Protein AF-A0A1Y1IHB3-F1 (afdb_monomer_lite)

Organism: Klebsormidium nitens (NCBI:txid105231)

Foldseek 3Di:
DDFDDDDCVLVVDDALAKEAAFDWCCVVCVDPCNVQVHTPLCCPVGPDDDPDDDDQGAGDPPDIDHDDDPVLVVLLVVCVVVDDADPVGVRVSCCVSRRLRYDYDQCLAEPEVVCVPPPVVRDDPVSRGDYDQPDPQLPLVRHDCPPPPSVPPSSVVVSVVVVCVVPPPPPPPPPPPPVPPPPPPCPDDDDDDDSCRVNVVSPPPVSVD

Structure (mmCIF, N/CA/C/O backbone):
data_AF-A0A1Y1IHB3-F1
#
_entry.id   AF-A0A1Y1IHB3-F1
#
loop_
_atom_site.group_PDB
_atom_site.id
_atom_site.type_symbol
_atom_site.label_atom_id
_atom_site.label_alt_id
_atom_site.label_comp_id
_atom_site.label_asym_id
_atom_site.label_entity_id
_atom_site.label_seq_id
_atom_site.pdbx_PDB_ins_code
_atom_site.Cartn_x
_atom_site.Cartn_y
_atom_site.Cartn_z
_atom_site.occupancy
_atom_site.B_iso_or_equiv
_atom_site.auth_seq_id
_atom_site.auth_comp_id
_atom_site.auth_asym_id
_atom_site.auth_atom_id
_atom_site.pdbx_PDB_model_num
ATOM 1 N N . MET A 1 1 ? 0.091 6.922 -8.337 1.00 96.19 1 MET A N 1
ATOM 2 C CA . MET A 1 1 ? -0.239 5.538 -8.740 1.00 96.19 1 MET A CA 1
ATOM 3 C C . MET A 1 1 ? -0.625 5.527 -10.215 1.00 96.19 1 MET A C 1
ATOM 5 O O . MET A 1 1 ? -0.762 6.613 -10.774 1.00 96.19 1 MET A O 1
ATOM 9 N N . LEU A 1 2 ? -0.765 4.357 -10.841 1.00 97.75 2 LEU A N 1
ATOM 10 C CA . LEU A 1 2 ? -1.360 4.206 -12.175 1.00 97.75 2 LEU A CA 1
ATOM 11 C C . LEU A 1 2 ? -2.239 2.965 -12.224 1.00 97.75 2 LEU A C 1
ATOM 13 O O . LEU A 1 2 ? -1.781 1.880 -11.867 1.00 97.75 2 LEU A O 1
ATOM 17 N N . LEU A 1 3 ? -3.464 3.150 -12.709 1.00 97.56 3 LEU A N 1
ATOM 18 C CA . LEU A 1 3 ? -4.426 2.090 -12.953 1.00 97.56 3 LEU A CA 1
ATOM 19 C C . LEU A 1 3 ? -4.228 1.520 -14.368 1.00 97.56 3 LEU A C 1
ATOM 21 O O . LEU A 1 3 ? -4.200 2.266 -15.342 1.00 97.56 3 LEU A O 1
ATOM 25 N N . PHE A 1 4 ? -4.095 0.201 -14.468 1.00 96.62 4 PHE A N 1
ATOM 26 C CA . PHE A 1 4 ? -3.897 -0.562 -15.705 1.00 96.62 4 PHE A CA 1
ATOM 27 C C . PHE A 1 4 ? -5.147 -1.340 -16.121 1.00 96.62 4 PHE A C 1
ATOM 29 O O . PHE A 1 4 ? -5.289 -1.699 -17.286 1.00 96.62 4 PHE A O 1
ATOM 36 N N . GLN A 1 5 ? -6.036 -1.638 -15.173 1.00 96.62 5 GLN A N 1
ATOM 37 C CA . GLN A 1 5 ? -7.260 -2.406 -15.397 1.00 96.62 5 GLN A CA 1
ATOM 38 C C . GLN A 1 5 ? -8.389 -1.846 -14.539 1.00 96.62 5 GLN A C 1
ATOM 40 O O . GLN A 1 5 ? -8.129 -1.224 -13.512 1.00 96.62 5 GLN A O 1
ATOM 45 N N . ASN A 1 6 ? -9.633 -2.117 -14.928 1.00 97.44 6 ASN A N 1
ATOM 46 C CA . ASN A 1 6 ? -10.790 -1.780 -14.109 1.00 97.44 6 ASN A CA 1
ATOM 47 C C . ASN A 1 6 ? -10.704 -2.433 -12.719 1.00 97.44 6 ASN A C 1
ATOM 49 O O . ASN A 1 6 ? -10.288 -3.594 -12.606 1.00 97.44 6 ASN A O 1
ATOM 53 N N . ILE A 1 7 ? -11.095 -1.675 -11.693 1.00 98.00 7 ILE A N 1
ATOM 54 C CA . ILE A 1 7 ? -11.134 -2.119 -10.291 1.00 98.00 7 ILE A CA 1
ATOM 55 C C . ILE A 1 7 ? -12.484 -1.822 -9.626 1.00 98.00 7 ILE A C 1
ATOM 57 O O . ILE A 1 7 ? -12.559 -1.808 -8.398 1.00 98.00 7 ILE A O 1
ATOM 61 N N . ASP A 1 8 ? -13.542 -1.566 -10.403 1.00 98.00 8 ASP A N 1
ATOM 62 C CA . ASP A 1 8 ? -14.855 -1.198 -9.854 1.00 98.00 8 ASP A CA 1
ATOM 63 C C . ASP A 1 8 ? -15.456 -2.297 -8.974 1.00 98.00 8 ASP A C 1
ATOM 65 O O . ASP A 1 8 ? -16.208 -2.006 -8.051 1.00 98.00 8 ASP A O 1
ATOM 69 N N . GLU A 1 9 ? -15.067 -3.557 -9.176 1.00 97.25 9 GLU A N 1
ATOM 70 C CA . GLU A 1 9 ? -15.468 -4.666 -8.306 1.00 97.25 9 GLU A CA 1
ATOM 71 C C . GLU A 1 9 ? -14.988 -4.503 -6.849 1.00 97.25 9 GLU A C 1
ATOM 73 O O . GLU A 1 9 ? -15.425 -5.223 -5.952 1.00 97.25 9 GLU A O 1
ATOM 78 N N . LEU A 1 10 ? -14.077 -3.561 -6.571 1.00 97.06 10 LEU A N 1
ATOM 79 C CA . LEU A 1 10 ? -13.736 -3.189 -5.200 1.00 97.06 10 LEU A CA 1
ATOM 80 C C . LEU A 1 10 ? -14.863 -2.430 -4.484 1.00 97.06 10 LEU A C 1
ATOM 82 O O . LEU A 1 10 ? -14.826 -2.357 -3.258 1.00 97.06 10 LEU A O 1
ATOM 86 N N . PHE A 1 11 ? -15.859 -1.899 -5.197 1.00 96.25 11 PHE A N 1
ATOM 87 C CA . PHE A 1 11 ? -17.027 -1.249 -4.596 1.00 96.25 11 PHE A CA 1
ATOM 88 C C . PHE A 1 11 ? -18.122 -2.239 -4.170 1.00 96.25 11 PHE A C 1
ATOM 90 O O . PHE A 1 11 ? -18.996 -1.864 -3.396 1.00 96.25 11 PHE A O 1
ATOM 97 N N . ASP A 1 12 ? -18.023 -3.517 -4.554 1.00 94.88 12 ASP A N 1
ATOM 98 C CA . ASP A 1 12 ? -18.927 -4.586 -4.093 1.00 94.88 12 ASP A CA 1
ATOM 99 C C . ASP A 1 12 ? -18.590 -5.085 -2.669 1.00 94.88 12 ASP A C 1
ATOM 101 O O . ASP A 1 12 ? -19.111 -6.099 -2.192 1.00 94.88 12 ASP A O 1
ATOM 105 N N . ARG A 1 13 ? -17.657 -4.418 -1.976 1.00 90.88 13 ARG A N 1
ATOM 106 C CA . ARG A 1 13 ? -17.200 -4.814 -0.639 1.00 90.88 13 ARG A CA 1
ATOM 107 C C . ARG A 1 13 ? -18.268 -4.516 0.420 1.00 90.88 13 ARG A C 1
ATOM 109 O O . ARG A 1 13 ? -18.996 -3.533 0.298 1.00 90.88 13 ARG A O 1
ATOM 116 N N . PRO A 1 14 ? -18.345 -5.325 1.494 1.00 90.38 14 PRO A N 1
ATOM 117 C CA . PRO A 1 14 ? -19.319 -5.097 2.553 1.00 90.38 14 PRO A CA 1
ATOM 118 C C . PRO A 1 14 ? -19.173 -3.702 3.192 1.00 90.38 14 PRO A C 1
ATOM 120 O O . PRO A 1 14 ? -18.040 -3.299 3.494 1.00 90.38 14 PRO A O 1
ATOM 123 N N . PRO A 1 15 ? -20.291 -3.001 3.461 1.00 90.88 15 PRO A N 1
ATOM 124 C CA . PRO A 1 15 ? -20.295 -1.749 4.216 1.00 90.88 15 PRO A CA 1
ATOM 125 C C . PRO A 1 15 ? -19.621 -1.880 5.587 1.00 90.88 15 PRO A C 1
ATOM 127 O O . PRO A 1 15 ? -19.542 -2.971 6.158 1.00 90.88 15 PRO A O 1
ATOM 130 N N . GLY A 1 16 ? -19.134 -0.761 6.125 1.00 93.31 16 GLY A N 1
ATOM 131 C CA . GLY A 1 16 ? -18.448 -0.726 7.419 1.00 93.31 16 GLY A CA 1
ATOM 132 C C . GLY A 1 16 ? -17.093 -1.447 7.475 1.00 93.31 16 GLY A C 1
ATOM 133 O O . GLY A 1 16 ? -16.595 -1.694 8.571 1.00 93.31 16 GLY A O 1
ATOM 134 N N . THR A 1 17 ? -16.487 -1.794 6.333 1.00 95.88 17 THR A N 1
ATOM 135 C CA . THR A 1 17 ? -15.136 -2.379 6.270 1.00 95.88 17 THR A CA 1
ATOM 136 C C . THR A 1 17 ? -14.117 -1.404 5.689 1.00 95.88 17 THR A C 1
ATOM 138 O O . THR A 1 17 ? -14.469 -0.509 4.921 1.00 95.88 17 THR A O 1
ATOM 141 N N . LEU A 1 18 ? -12.840 -1.604 6.032 1.00 98.00 18 LEU A N 1
ATOM 142 C CA . LEU A 1 18 ? -11.719 -1.003 5.312 1.00 98.00 18 LEU A CA 1
ATOM 143 C C . LEU A 1 18 ? -11.007 -2.100 4.525 1.00 98.00 18 LEU A C 1
ATOM 145 O O . LEU A 1 18 ? -10.483 -3.043 5.112 1.00 98.00 18 LEU A O 1
ATOM 149 N N . SER A 1 19 ? -10.989 -1.994 3.200 1.00 98.38 19 SER A N 1
ATOM 150 C CA . SER A 1 19 ? -10.328 -2.960 2.320 1.00 98.38 19 SER A CA 1
ATOM 151 C C . SER A 1 19 ? -9.041 -2.380 1.752 1.00 98.38 19 SER A C 1
ATOM 153 O O . SER A 1 19 ? -9.088 -1.388 1.034 1.00 98.38 19 SER A O 1
ATOM 155 N N . ALA A 1 20 ? -7.897 -2.993 2.046 1.00 98.56 20 ALA A N 1
ATOM 156 C CA . ALA A 1 20 ? -6.582 -2.491 1.635 1.00 98.56 20 ALA A CA 1
ATOM 157 C C . ALA A 1 20 ? -5.582 -3.634 1.418 1.00 98.56 20 ALA A C 1
ATOM 159 O O . ALA A 1 20 ? -5.792 -4.761 1.871 1.00 98.56 20 ALA A O 1
ATOM 160 N N . VAL A 1 21 ? -4.507 -3.372 0.681 1.00 98.44 21 VAL A N 1
ATOM 161 C CA . VAL A 1 21 ? -3.451 -4.370 0.455 1.00 98.44 21 VAL A CA 1
ATOM 162 C C . VAL A 1 21 ? -2.520 -4.406 1.662 1.00 98.44 21 VAL A C 1
ATOM 164 O O . VAL A 1 21 ? -2.072 -3.359 2.125 1.00 98.44 21 VAL A O 1
ATOM 167 N N . MET A 1 22 ? -2.194 -5.609 2.146 1.00 98.06 22 MET A N 1
ATOM 168 C CA . MET A 1 22 ? -1.192 -5.792 3.203 1.00 98.06 22 MET A CA 1
ATOM 169 C C . MET A 1 22 ? 0.154 -5.184 2.794 1.00 98.06 22 MET A C 1
ATOM 171 O O . MET A 1 22 ? 0.599 -5.386 1.666 1.00 98.06 22 MET A O 1
ATOM 175 N N . ASP A 1 23 ? 0.827 -4.488 3.709 1.00 97.12 23 ASP A N 1
ATOM 176 C CA . ASP A 1 23 ? 2.182 -3.975 3.467 1.00 97.12 23 ASP A CA 1
ATOM 177 C C . ASP A 1 23 ? 3.245 -5.080 3.662 1.00 97.12 23 ASP A C 1
ATOM 179 O O . ASP A 1 23 ? 2.933 -6.233 3.985 1.00 97.12 23 ASP A O 1
ATOM 183 N N . CYS A 1 24 ? 4.514 -4.761 3.446 1.00 96.31 24 CYS A N 1
ATOM 184 C CA . CYS A 1 24 ? 5.653 -5.651 3.633 1.00 96.31 24 CYS A CA 1
ATOM 185 C C . CYS A 1 24 ? 6.538 -5.154 4.786 1.00 96.31 24 CYS A C 1
ATOM 187 O O . CYS A 1 24 ? 6.884 -3.978 4.843 1.00 96.31 24 CYS A O 1
ATOM 189 N N . PHE A 1 25 ? 6.965 -6.057 5.675 1.00 95.88 25 PHE A N 1
ATOM 190 C CA . PHE A 1 25 ? 7.839 -5.711 6.807 1.00 95.88 25 PHE A CA 1
ATOM 191 C C . PHE A 1 25 ? 9.339 -5.809 6.484 1.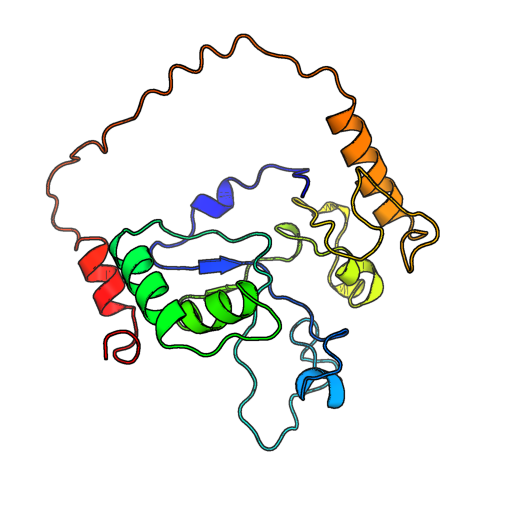00 95.88 25 PHE A C 1
ATOM 193 O O . PHE A 1 25 ? 10.169 -5.443 7.312 1.00 95.88 25 PHE A O 1
ATOM 200 N N . CYS A 1 26 ? 9.716 -6.253 5.278 1.00 95.31 26 CYS A N 1
ATOM 201 C CA . CYS A 1 26 ? 11.107 -6.555 4.906 1.00 95.31 26 CYS A CA 1
ATOM 202 C C . CYS A 1 26 ? 12.041 -5.338 4.817 1.00 95.31 26 CYS A C 1
ATOM 204 O O . CYS A 1 26 ? 13.228 -5.513 4.568 1.00 95.31 26 CYS A O 1
ATOM 206 N N . THR A 1 27 ? 11.549 -4.109 4.999 1.00 92.19 27 THR A N 1
ATOM 207 C CA . THR A 1 27 ? 12.388 -2.894 5.051 1.00 92.19 27 THR A CA 1
ATOM 208 C C . THR A 1 27 ? 12.227 -2.109 6.353 1.00 92.19 27 THR A C 1
ATOM 210 O O . THR A 1 27 ? 12.764 -1.011 6.480 1.00 92.19 27 THR A O 1
ATOM 213 N N . TRP A 1 28 ? 11.475 -2.636 7.320 1.00 93.00 28 TRP A N 1
ATOM 214 C CA . TRP A 1 28 ? 11.102 -1.930 8.545 1.00 93.00 28 TRP A CA 1
ATOM 215 C C . TRP A 1 28 ? 12.110 -2.199 9.662 1.00 93.00 28 TRP A C 1
ATOM 217 O O . TRP A 1 28 ? 11.772 -2.766 10.700 1.00 93.00 28 TRP A O 1
ATOM 227 N N . SER A 1 29 ? 13.367 -1.808 9.437 1.00 92.50 29 SER A N 1
ATOM 228 C CA . SER A 1 29 ? 14.522 -2.198 10.264 1.00 92.50 29 SER A CA 1
ATOM 229 C C . SER A 1 29 ? 14.416 -1.868 11.755 1.00 92.50 29 SER A C 1
ATOM 231 O O . SER A 1 29 ? 15.079 -2.497 12.577 1.00 92.50 29 SER A O 1
ATOM 233 N N . TYR A 1 30 ? 13.557 -0.916 12.112 1.00 90.00 30 TYR A N 1
ATOM 234 C CA . TYR A 1 30 ? 13.287 -0.488 13.482 1.00 90.00 30 TYR A CA 1
ATOM 235 C C . TYR A 1 30 ? 12.250 -1.356 14.223 1.00 90.00 30 TYR A C 1
ATOM 237 O O . TYR A 1 30 ? 11.907 -1.046 15.361 1.00 90.00 30 TYR A O 1
ATOM 245 N N . THR A 1 31 ? 11.723 -2.416 13.602 1.00 91.62 31 THR A N 1
ATOM 246 C CA . THR A 1 31 ? 10.627 -3.232 14.155 1.00 91.62 31 THR A CA 1
ATOM 247 C C . THR A 1 31 ? 11.065 -4.642 14.550 1.00 91.62 31 THR A C 1
ATOM 249 O O . THR A 1 31 ? 11.989 -5.210 13.965 1.00 91.62 31 THR A O 1
ATOM 252 N N . VAL A 1 32 ? 10.363 -5.244 15.517 1.00 92.81 32 VAL A N 1
ATOM 253 C CA . VAL A 1 32 ? 10.611 -6.629 15.966 1.00 92.81 32 VAL A CA 1
ATOM 254 C C . VAL A 1 32 ? 10.366 -7.628 14.831 1.00 92.81 32 VAL A C 1
ATOM 256 O O . VAL A 1 32 ? 11.120 -8.581 14.668 1.00 92.81 32 VAL A O 1
ATOM 259 N N . GLN A 1 33 ? 9.350 -7.383 14.000 1.00 94.31 33 GLN A N 1
ATOM 260 C CA . GLN A 1 33 ? 9.029 -8.173 12.811 1.00 94.31 33 GLN A CA 1
ATOM 261 C C . GLN A 1 33 ? 10.257 -8.315 11.907 1.00 94.31 33 GLN A C 1
ATOM 263 O O . GLN A 1 33 ? 10.647 -9.431 11.568 1.00 94.31 33 GLN A O 1
ATOM 268 N N . TYR A 1 34 ? 10.901 -7.189 11.581 1.00 93.56 34 TYR A N 1
ATOM 269 C CA . TYR A 1 34 ? 12.109 -7.175 10.762 1.00 93.56 34 TYR A CA 1
ATOM 270 C C . TYR A 1 34 ? 13.279 -7.887 11.446 1.00 93.56 34 TYR A C 1
ATOM 272 O O . TYR A 1 34 ? 13.957 -8.686 10.806 1.00 93.56 34 TYR A O 1
ATOM 280 N N . GLN A 1 35 ? 13.508 -7.634 12.740 1.00 94.06 35 GLN A N 1
ATOM 281 C CA . GLN A 1 35 ? 14.603 -8.257 13.500 1.00 94.06 35 GLN A CA 1
ATOM 282 C C . GLN A 1 35 ? 14.495 -9.787 13.539 1.00 94.06 35 GLN A C 1
ATOM 284 O O . GLN A 1 35 ? 15.509 -10.477 13.489 1.00 94.06 35 GLN A O 1
ATOM 289 N N . LEU A 1 36 ? 13.271 -10.315 13.584 1.00 93.94 36 LEU A N 1
ATOM 290 C CA . LEU A 1 36 ? 13.004 -11.751 13.521 1.00 93.94 36 LEU A CA 1
ATOM 291 C C . LEU A 1 36 ? 13.079 -12.320 12.097 1.00 93.94 36 LEU A C 1
ATOM 293 O O . LEU A 1 36 ? 13.057 -13.535 11.934 1.00 93.94 36 LEU A O 1
ATOM 297 N N . GLY A 1 37 ? 13.114 -11.475 11.062 1.00 94.31 37 GLY A N 1
ATOM 298 C CA . GLY A 1 37 ? 12.933 -11.889 9.667 1.00 94.31 37 GLY A CA 1
ATOM 299 C C . GLY A 1 37 ? 11.490 -12.288 9.326 1.00 94.31 37 GLY A C 1
ATOM 300 O O . GLY A 1 37 ? 11.241 -12.870 8.270 1.00 94.31 37 GLY A O 1
ATOM 301 N N . TYR A 1 38 ? 10.528 -11.986 10.203 1.00 95.81 38 TYR A N 1
ATOM 302 C CA . TYR A 1 38 ? 9.112 -12.270 9.993 1.00 95.81 38 TYR A CA 1
ATOM 303 C C . TYR A 1 38 ? 8.484 -11.246 9.036 1.00 95.81 38 TYR A C 1
ATOM 305 O O . TYR A 1 38 ? 8.541 -10.037 9.262 1.00 95.81 38 TYR A O 1
ATOM 313 N N . CYS A 1 39 ? 7.778 -11.728 8.009 1.00 96.38 39 CYS A N 1
ATOM 314 C CA . CYS A 1 39 ? 6.985 -10.883 7.120 1.00 96.38 39 CYS A CA 1
ATOM 315 C C . CYS A 1 39 ? 5.591 -11.471 6.888 1.00 96.38 39 CYS A C 1
ATOM 317 O O . CYS A 1 39 ? 5.443 -12.633 6.509 1.00 96.38 39 CYS A O 1
ATOM 319 N N . GLN A 1 40 ? 4.553 -10.643 7.037 1.00 96.06 40 GLN A N 1
ATOM 320 C CA . GLN A 1 40 ? 3.161 -11.049 6.813 1.00 96.06 40 GLN A CA 1
ATOM 321 C C . GLN A 1 40 ? 2.841 -11.433 5.356 1.00 96.06 40 GLN A C 1
ATOM 323 O O . GLN A 1 40 ? 1.844 -12.105 5.116 1.00 96.06 40 GLN A O 1
ATOM 328 N N . GLN A 1 41 ? 3.692 -11.051 4.397 1.00 96.25 41 GLN A N 1
ATOM 329 C CA . GLN A 1 41 ? 3.594 -11.478 2.995 1.00 96.25 41 GLN A CA 1
ATOM 330 C C . GLN A 1 41 ? 4.071 -12.923 2.785 1.00 96.25 41 GLN A C 1
ATOM 332 O O . GLN A 1 41 ? 3.705 -13.559 1.800 1.00 96.25 41 GLN A O 1
ATOM 337 N N . ALA A 1 42 ? 4.880 -13.461 3.701 1.00 94.81 42 ALA A N 1
ATOM 338 C CA . ALA A 1 42 ? 5.395 -14.824 3.633 1.00 94.81 42 ALA A CA 1
ATOM 339 C C . ALA A 1 42 ? 5.482 -15.461 5.037 1.00 94.81 42 ALA A C 1
ATOM 341 O O . ALA A 1 42 ? 6.560 -15.884 5.462 1.00 94.81 42 ALA A O 1
ATOM 342 N N . PRO A 1 43 ? 4.354 -15.580 5.767 1.00 92.81 43 PRO A N 1
ATOM 343 C CA . PRO A 1 43 ? 4.351 -16.004 7.171 1.00 92.81 43 PRO A CA 1
ATOM 344 C C . PRO A 1 43 ? 4.784 -17.466 7.369 1.00 92.81 43 PRO A C 1
ATOM 346 O O . PRO A 1 43 ? 5.008 -17.893 8.496 1.00 92.81 43 PRO A O 1
ATOM 349 N N . HIS A 1 44 ? 4.878 -18.240 6.284 1.00 91.69 44 HIS A N 1
ATOM 350 C CA . HIS A 1 44 ? 5.348 -19.623 6.275 1.00 91.69 44 HIS A CA 1
ATOM 351 C C . HIS A 1 44 ? 6.879 -19.742 6.184 1.00 91.69 44 HIS A C 1
ATOM 353 O O . HIS A 1 44 ? 7.411 -20.792 6.529 1.00 91.69 44 HIS A O 1
ATOM 359 N N . LYS A 1 45 ? 7.589 -18.704 5.708 1.00 93.19 45 LYS A N 1
ATOM 360 C CA . LYS A 1 45 ? 9.058 -18.731 5.576 1.00 93.19 45 LYS A CA 1
ATOM 361 C C . LYS A 1 45 ? 9.741 -18.604 6.934 1.00 93.19 45 LYS A C 1
ATOM 363 O O . LYS A 1 45 ? 10.692 -19.324 7.212 1.00 93.19 45 LYS A O 1
ATOM 368 N N . VAL A 1 46 ? 9.234 -17.701 7.770 1.00 92.25 46 VAL A N 1
ATOM 369 C CA . VAL A 1 46 ? 9.691 -17.500 9.146 1.00 92.25 46 VAL A CA 1
ATOM 370 C C . VAL A 1 46 ? 8.447 -17.368 10.026 1.00 92.25 46 VAL A C 1
ATOM 372 O O . VAL A 1 46 ? 7.703 -16.399 9.853 1.00 92.25 46 VAL A O 1
ATOM 375 N N . PRO A 1 47 ? 8.162 -18.329 10.923 1.00 91.25 47 PRO A N 1
ATOM 376 C CA . PRO A 1 47 ? 7.025 -18.229 11.828 1.00 91.25 47 PRO A CA 1
ATOM 377 C C . PRO A 1 47 ? 7.245 -17.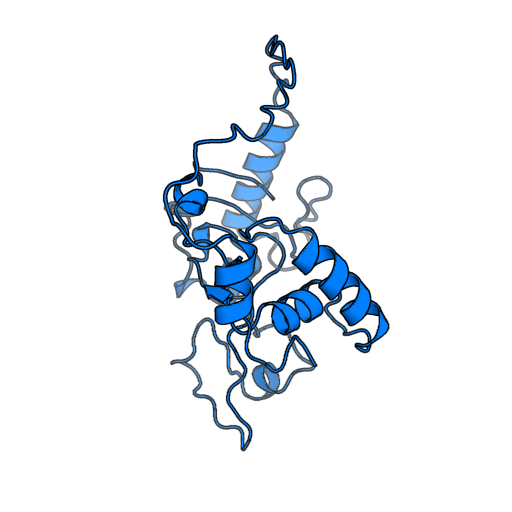117 12.860 1.00 91.25 47 PRO A C 1
ATOM 379 O O . PRO A 1 47 ? 8.370 -16.710 13.138 1.00 91.25 47 PRO A O 1
ATOM 382 N N . TRP A 1 48 ? 6.159 -16.623 13.452 1.00 93.19 48 TRP A N 1
ATOM 383 C CA . TRP A 1 48 ? 6.253 -15.670 14.556 1.00 93.19 48 TRP A CA 1
ATOM 384 C C . TRP A 1 48 ? 6.746 -16.383 15.820 1.00 93.19 48 TRP A C 1
ATOM 386 O O . TRP A 1 48 ? 6.046 -17.250 16.341 1.00 93.19 48 TRP A O 1
ATOM 396 N N . THR A 1 49 ? 7.939 -16.025 16.292 1.00 90.75 49 THR A N 1
ATOM 397 C CA . THR A 1 49 ? 8.618 -16.678 17.427 1.00 90.75 49 THR A CA 1
ATOM 398 C C . THR A 1 49 ? 8.822 -15.762 18.633 1.00 90.75 49 THR A C 1
ATOM 400 O O . THR A 1 49 ? 9.463 -16.171 19.595 1.00 90.75 49 THR A O 1
ATOM 403 N N . ALA A 1 50 ? 8.315 -14.527 18.595 1.00 89.94 50 ALA A N 1
ATOM 404 C CA . ALA A 1 50 ? 8.463 -13.603 19.714 1.00 89.94 50 ALA A CA 1
ATOM 405 C C . ALA A 1 50 ? 7.614 -14.040 20.914 1.00 89.94 50 ALA A C 1
ATOM 407 O O . ALA A 1 50 ? 6.473 -14.474 20.735 1.00 89.94 50 ALA A O 1
ATOM 408 N N . ASP A 1 51 ? 8.097 -13.753 22.124 1.00 89.25 51 ASP A N 1
ATOM 409 C CA . ASP A 1 51 ? 7.327 -13.833 23.377 1.00 89.25 51 ASP A CA 1
ATOM 410 C C . ASP A 1 51 ? 6.317 -12.669 23.512 1.00 89.25 51 ASP A C 1
ATOM 412 O O . ASP A 1 51 ? 6.129 -12.071 24.570 1.00 89.25 51 ASP A O 1
ATOM 416 N N . ALA A 1 52 ? 5.679 -12.304 22.402 1.00 85.75 52 ALA A N 1
ATOM 417 C CA . ALA A 1 52 ? 4.682 -11.252 22.289 1.00 85.75 52 ALA A CA 1
ATOM 418 C C . ALA A 1 52 ? 3.568 -11.704 21.335 1.00 85.75 52 ALA A C 1
ATOM 420 O O . ALA A 1 52 ? 3.803 -12.565 20.480 1.00 85.75 52 ALA A O 1
ATOM 421 N N . PRO A 1 53 ? 2.354 -11.133 21.424 1.00 89.56 53 PRO A N 1
ATOM 422 C CA . PRO A 1 53 ? 1.303 -11.421 20.459 1.00 89.56 53 PRO A CA 1
ATOM 423 C C . PRO A 1 53 ? 1.767 -11.134 19.030 1.00 89.56 53 PRO A C 1
ATOM 425 O O . PRO A 1 53 ? 2.441 -10.136 18.768 1.00 89.56 53 PRO A O 1
ATOM 428 N N . LYS A 1 54 ? 1.371 -12.003 18.097 1.00 91.00 54 LYS A N 1
ATOM 429 C CA . LYS A 1 54 ? 1.578 -11.768 16.668 1.00 91.00 54 LYS A CA 1
ATOM 430 C C . LYS A 1 54 ? 0.935 -10.427 16.2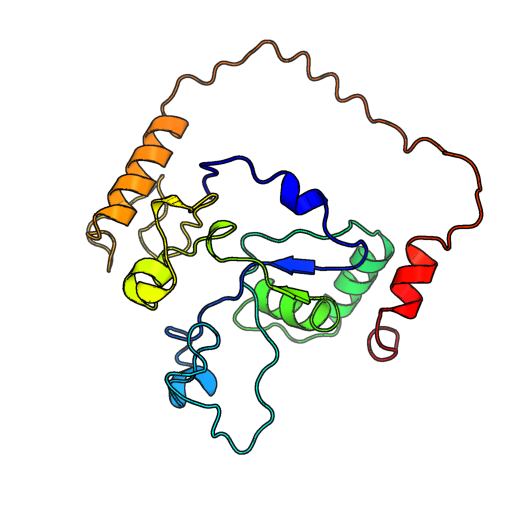85 1.00 91.00 54 LYS A C 1
ATOM 432 O O . LYS A 1 54 ? -0.215 -10.203 16.670 1.00 91.00 54 LYS A O 1
ATOM 437 N N . PRO A 1 55 ? 1.624 -9.556 15.525 1.00 90.19 55 PRO A N 1
ATOM 438 C CA . PRO A 1 55 ? 1.051 -8.282 15.117 1.00 90.19 55 PRO A CA 1
ATOM 439 C C . PRO A 1 55 ? -0.215 -8.500 14.287 1.00 90.19 55 PRO A C 1
ATOM 441 O O . PRO A 1 55 ? -0.294 -9.448 13.493 1.00 90.19 55 PRO A O 1
ATOM 444 N N . ALA A 1 56 ? -1.187 -7.603 14.459 1.00 93.94 56 ALA A N 1
ATOM 445 C CA . ALA A 1 56 ? -2.355 -7.545 13.594 1.00 93.94 56 ALA A CA 1
ATOM 446 C C . ALA A 1 56 ? -1.922 -7.353 12.125 1.00 93.94 56 ALA A C 1
ATOM 448 O O . ALA A 1 56 ? -0.866 -6.761 11.868 1.00 93.94 56 ALA A O 1
ATOM 449 N N . PRO A 1 57 ? -2.703 -7.856 11.151 1.00 96.00 57 PRO A N 1
ATOM 450 C CA . PRO A 1 57 ? -2.454 -7.581 9.743 1.00 96.00 57 PRO A CA 1
ATOM 451 C C . PRO A 1 57 ? -2.369 -6.075 9.491 1.00 96.00 57 PRO A C 1
ATOM 453 O O . PRO A 1 57 ? -3.276 -5.337 9.864 1.00 96.00 57 PRO A O 1
ATOM 456 N N . TYR A 1 58 ? -1.297 -5.644 8.835 1.00 97.81 58 TYR A N 1
ATOM 457 C CA . TYR A 1 58 ? -1.012 -4.230 8.610 1.00 97.81 58 TYR A CA 1
ATOM 458 C C . TYR A 1 58 ? -1.127 -3.900 7.113 1.00 97.81 58 TYR A C 1
ATOM 460 O O . TYR A 1 58 ? -0.559 -4.607 6.281 1.00 97.81 58 TYR A O 1
ATOM 468 N N . PHE A 1 59 ? -1.830 -2.844 6.721 1.00 98.44 59 PHE A N 1
ATOM 469 C CA . PHE A 1 59 ? -2.010 -2.456 5.319 1.00 98.44 59 PHE A CA 1
ATOM 470 C C . PHE A 1 59 ? -1.192 -1.242 4.889 1.00 98.44 59 PHE A C 1
ATOM 472 O O . PHE A 1 59 ? -0.872 -0.364 5.687 1.00 98.44 59 PHE A O 1
ATOM 479 N N . ASN A 1 60 ? -0.913 -1.175 3.588 1.00 98.31 60 ASN A N 1
ATOM 480 C CA . ASN A 1 60 ? -0.390 0.020 2.946 1.00 98.31 60 ASN A CA 1
ATOM 481 C C . ASN A 1 60 ? -1.528 1.031 2.716 1.00 98.31 60 ASN A C 1
ATOM 483 O O . ASN A 1 60 ? -2.524 0.696 2.074 1.00 98.31 60 ASN A O 1
ATOM 487 N N . ALA A 1 61 ? -1.376 2.273 3.179 1.00 97.62 61 ALA A N 1
ATOM 488 C CA . ALA A 1 61 ? -2.398 3.320 3.080 1.00 97.62 61 ALA A CA 1
ATOM 489 C C . ALA A 1 61 ? -2.465 4.000 1.699 1.00 97.62 61 ALA A C 1
ATOM 491 O O . ALA A 1 61 ? -3.285 4.888 1.487 1.00 97.62 61 ALA A O 1
ATOM 492 N N . GLY A 1 62 ? -1.639 3.583 0.731 1.00 96.56 62 GLY A N 1
ATOM 493 C CA . GLY A 1 62 ? -1.626 4.172 -0.609 1.00 96.56 62 GLY A CA 1
ATOM 494 C C . GLY A 1 62 ? -2.921 3.969 -1.396 1.00 96.56 62 GLY A C 1
ATOM 495 O O . GLY A 1 62 ? -3.280 4.822 -2.202 1.00 96.56 62 GLY A O 1
ATOM 496 N N . MET A 1 63 ? -3.625 2.858 -1.165 1.00 97.44 63 MET A N 1
ATOM 497 C CA . MET A 1 63 ? -4.936 2.589 -1.753 1.00 97.44 63 MET A CA 1
ATOM 498 C C . MET A 1 63 ? -5.758 1.721 -0.804 1.00 97.44 63 MET A C 1
ATOM 500 O O . MET A 1 63 ? -5.315 0.643 -0.396 1.00 97.44 63 MET A O 1
ATOM 504 N N . PHE A 1 64 ? -6.961 2.189 -0.493 1.00 97.75 64 PHE A N 1
ATOM 505 C CA . PHE A 1 64 ? -7.946 1.465 0.292 1.00 97.75 64 PHE A CA 1
ATOM 506 C C . PHE A 1 64 ? -9.366 1.868 -0.122 1.00 97.75 64 PHE A C 1
ATOM 508 O O . PHE A 1 64 ? -9.584 2.949 -0.668 1.00 97.75 64 PHE A O 1
ATOM 515 N N . VAL A 1 65 ? -10.333 0.997 0.159 1.00 98.06 65 VAL A N 1
ATOM 516 C CA . VAL A 1 65 ? -11.771 1.250 -0.003 1.00 98.06 65 VAL A CA 1
ATOM 517 C C . VAL A 1 65 ? -12.419 1.285 1.371 1.00 98.06 65 VAL A C 1
ATOM 519 O O . VAL A 1 65 ? -12.160 0.412 2.199 1.00 98.06 65 VAL A O 1
ATOM 522 N N . PHE A 1 66 ? -13.247 2.298 1.608 1.00 97.00 66 PHE A N 1
ATOM 523 C CA . PHE A 1 66 ? -13.959 2.515 2.863 1.00 97.00 66 PHE A CA 1
ATOM 524 C C . PHE A 1 66 ? -15.299 3.210 2.600 1.00 97.00 66 PHE A C 1
ATOM 526 O O . PHE A 1 66 ? -15.518 3.774 1.528 1.00 97.00 66 PHE A O 1
ATOM 533 N N . GLU A 1 67 ? -16.184 3.187 3.594 1.00 95.56 67 GLU A N 1
ATOM 534 C CA . GLU A 1 67 ? -17.456 3.911 3.575 1.00 95.56 67 GLU A CA 1
ATOM 535 C C . GLU A 1 67 ? -17.277 5.298 4.222 1.00 95.56 67 GLU A C 1
ATOM 537 O O . GLU A 1 67 ? -16.948 5.375 5.412 1.00 95.56 67 GLU A O 1
ATOM 542 N N . PRO A 1 68 ? -17.480 6.406 3.485 1.00 95.75 68 PRO A N 1
ATOM 543 C CA . PRO A 1 68 ? -17.422 7.742 4.064 1.00 95.75 68 PRO A CA 1
ATOM 544 C C . PRO A 1 68 ? -18.466 7.922 5.169 1.00 95.75 68 PRO A C 1
ATOM 546 O O . PRO A 1 68 ? -19.642 7.619 4.990 1.00 95.75 68 PRO A O 1
ATOM 549 N N . SER A 1 69 ? -18.047 8.467 6.309 1.00 96.50 69 SER A N 1
ATOM 550 C CA . SER A 1 69 ? -18.925 8.702 7.456 1.00 96.50 69 SER A CA 1
ATOM 551 C C . SER A 1 69 ? -18.466 9.939 8.218 1.00 96.50 69 SER A C 1
ATOM 553 O O . SER A 1 69 ? -17.306 10.048 8.618 1.00 96.50 69 SER A O 1
ATOM 555 N N . SER A 1 70 ? -19.381 10.889 8.426 1.00 97.56 70 SER A N 1
ATOM 556 C CA . SER A 1 70 ? -19.094 12.113 9.185 1.00 97.56 70 SER A CA 1
ATOM 557 C C . SER A 1 70 ? -18.815 11.819 10.660 1.00 97.56 70 SER A C 1
ATOM 559 O O . SER A 1 70 ? -18.019 12.521 11.282 1.00 97.56 70 SER A O 1
ATOM 561 N N . THR A 1 71 ? -19.426 10.764 11.205 1.00 97.62 71 THR A N 1
ATOM 562 C CA . THR A 1 71 ? -19.161 10.260 12.556 1.00 97.62 71 THR A CA 1
ATOM 563 C C . THR A 1 71 ? -17.734 9.732 12.664 1.00 97.62 71 THR A C 1
ATOM 565 O O . THR A 1 71 ? -17.000 10.177 13.540 1.00 97.62 71 THR A O 1
ATOM 568 N N . ILE A 1 72 ? -17.316 8.864 11.732 1.00 97.31 72 ILE A N 1
ATOM 569 C CA . ILE A 1 72 ? -15.943 8.333 11.686 1.00 97.31 72 ILE A CA 1
ATOM 570 C C . ILE A 1 72 ? -14.931 9.465 11.502 1.00 97.31 72 ILE A C 1
ATOM 572 O O . ILE A 1 72 ? -13.917 9.501 12.184 1.00 97.31 72 ILE A O 1
ATOM 576 N N . PHE A 1 73 ? -15.210 10.429 10.622 1.00 98.06 73 PHE A N 1
ATOM 577 C CA . PHE A 1 73 ? -14.317 11.567 10.413 1.00 98.06 73 PHE A CA 1
ATOM 578 C C . PHE A 1 73 ? -14.088 12.379 11.697 1.00 98.06 73 PHE A C 1
ATOM 580 O O . PHE A 1 73 ? -12.944 12.657 12.043 1.00 98.06 73 PHE A O 1
ATOM 587 N N . LYS A 1 74 ? -15.157 12.728 12.426 1.00 98.31 74 LYS A N 1
ATOM 588 C CA . LYS A 1 74 ? -15.052 13.475 13.692 1.00 98.31 74 LYS A CA 1
ATOM 589 C C . LYS A 1 74 ? -14.313 12.685 14.771 1.00 98.31 74 LYS A C 1
ATOM 591 O O . LYS A 1 74 ? -13.484 13.258 15.469 1.00 98.31 74 LYS A O 1
ATOM 596 N N . ASP A 1 75 ? -14.591 11.389 14.880 1.00 98.31 75 ASP A N 1
ATOM 597 C CA . ASP A 1 75 ? -13.908 10.514 15.832 1.00 98.31 75 ASP A CA 1
ATOM 598 C C . ASP A 1 75 ? -12.416 10.369 15.490 1.00 98.31 75 ASP A C 1
ATOM 600 O O . ASP A 1 75 ? -11.570 10.521 16.366 1.00 98.31 75 ASP A O 1
ATOM 604 N N . MET A 1 76 ? -12.056 10.211 14.208 1.00 97.81 76 MET A N 1
ATOM 605 C CA . MET A 1 76 ? -10.652 10.231 13.780 1.00 97.81 76 MET A CA 1
ATOM 606 C C . MET A 1 76 ? -9.953 11.541 14.162 1.00 97.81 76 MET A C 1
ATOM 608 O O . MET A 1 76 ? -8.828 11.483 14.649 1.00 97.81 76 MET A O 1
ATOM 612 N N . LEU A 1 77 ? -10.597 12.706 13.997 1.00 97.94 77 LEU A N 1
ATOM 613 C CA . LEU A 1 77 ? -10.012 13.986 14.421 1.00 97.94 77 LEU A CA 1
ATOM 614 C C . LEU A 1 77 ? -9.704 14.005 15.923 1.00 97.94 77 LEU A C 1
ATOM 616 O O . LEU A 1 77 ? -8.593 14.359 16.307 1.00 97.94 77 LEU A O 1
ATOM 620 N N . GLN A 1 78 ? -10.646 13.554 16.755 1.00 98.06 78 GLN A N 1
ATOM 621 C CA . GLN A 1 78 ? -10.433 13.430 18.197 1.00 98.06 78 GLN A CA 1
ATOM 622 C C . GLN A 1 78 ? -9.273 12.468 18.511 1.00 98.06 78 GLN A C 1
ATOM 624 O O . GLN A 1 78 ? -8.390 12.789 19.304 1.00 98.06 78 GLN A O 1
ATOM 629 N N . LYS A 1 79 ? -9.210 11.305 17.847 1.00 97.94 79 LYS A N 1
ATOM 630 C CA . LYS A 1 79 ? -8.117 10.340 18.049 1.00 97.94 79 LYS A CA 1
ATOM 631 C C . LYS A 1 79 ? -6.756 10.859 17.587 1.00 97.94 79 LYS A C 1
ATOM 633 O O . LYS A 1 79 ? -5.756 10.466 18.178 1.00 97.94 79 LYS A O 1
ATOM 638 N N . MET A 1 80 ? -6.684 11.743 16.591 1.00 95.81 80 MET A N 1
ATOM 639 C CA . MET A 1 80 ? -5.420 12.394 16.212 1.00 95.81 80 MET A CA 1
ATOM 640 C C . MET A 1 80 ? -4.894 13.346 17.294 1.00 95.81 80 MET A C 1
ATOM 642 O O . MET A 1 80 ? -3.684 13.524 17.390 1.00 95.81 80 MET A O 1
ATOM 646 N N . GLU A 1 81 ? -5.772 13.955 18.097 1.00 96.00 81 GLU A N 1
ATOM 647 C CA . GLU A 1 81 ? -5.371 14.796 19.235 1.00 96.00 81 GLU A CA 1
ATOM 648 C C . GLU A 1 81 ? -4.951 13.952 20.450 1.00 96.00 81 GLU A C 1
ATOM 650 O O . GLU A 1 81 ? -4.031 14.318 21.181 1.00 96.00 81 GLU A O 1
ATOM 655 N N . GLU A 1 82 ? -5.609 12.809 20.660 1.00 97.00 82 GLU A N 1
ATOM 656 C CA . GLU A 1 82 ? -5.364 11.914 21.798 1.00 97.00 82 GLU A CA 1
ATOM 657 C C . GLU A 1 82 ? -4.151 10.993 21.603 1.00 97.00 82 GLU A C 1
ATOM 659 O O . GLU A 1 82 ? -3.453 10.657 22.566 1.00 97.00 82 GLU A O 1
ATOM 664 N N . TRP A 1 83 ? -3.929 10.494 20.384 1.00 97.25 83 TRP A N 1
ATOM 665 C CA . TRP A 1 83 ? -2.904 9.489 20.120 1.00 97.25 83 TRP A CA 1
ATOM 666 C C . TRP A 1 83 ? -1.561 10.132 19.775 1.00 97.25 83 TRP A C 1
ATOM 668 O O . TRP A 1 83 ? -1.503 11.062 18.973 1.00 97.25 83 TRP A O 1
ATOM 678 N N . PRO A 1 84 ? -0.449 9.614 20.328 1.00 95.56 84 PRO A N 1
ATOM 679 C CA . PRO A 1 84 ? 0.869 10.125 19.992 1.00 95.56 84 PRO A CA 1
ATOM 680 C C . PRO A 1 84 ? 1.174 9.892 18.511 1.00 95.56 84 PRO A C 1
ATOM 682 O O . PRO A 1 84 ? 0.814 8.855 17.947 1.00 95.56 84 PRO A O 1
ATOM 685 N N . ALA A 1 85 ? 1.893 10.839 17.908 1.00 94.56 85 ALA A N 1
ATOM 686 C CA . ALA A 1 85 ? 2.379 10.710 16.543 1.00 94.56 85 ALA A CA 1
ATOM 687 C C . ALA A 1 85 ? 3.282 9.478 16.397 1.00 94.56 85 ALA A C 1
ATOM 689 O O . ALA A 1 85 ? 4.096 9.166 17.272 1.00 94.56 85 ALA A O 1
ATOM 690 N N . THR A 1 86 ? 3.153 8.802 15.264 1.00 93.88 86 THR A N 1
ATOM 691 C CA . THR A 1 86 ? 3.885 7.578 14.949 1.00 93.88 86 THR A CA 1
ATOM 692 C C . THR A 1 86 ? 4.802 7.777 13.736 1.00 93.88 86 THR A C 1
ATOM 694 O O . THR A 1 86 ? 4.566 8.673 12.919 1.00 93.88 86 THR A O 1
ATOM 697 N N . PRO A 1 87 ? 5.866 6.962 13.586 1.00 90.56 87 PRO A N 1
ATOM 698 C CA . PRO A 1 87 ? 6.849 7.140 12.516 1.00 90.56 87 PRO A CA 1
ATOM 699 C C . PRO A 1 87 ? 6.268 7.005 11.106 1.00 90.56 87 PRO A C 1
ATOM 701 O O . PRO A 1 87 ? 6.774 7.652 10.191 1.00 90.56 87 PRO A O 1
ATOM 704 N N . PHE A 1 88 ? 5.214 6.198 10.929 1.00 91.69 88 PHE A N 1
ATOM 705 C CA . PHE A 1 88 ? 4.538 6.022 9.647 1.00 91.69 88 PHE A CA 1
ATOM 706 C C . PHE A 1 88 ? 3.208 6.786 9.569 1.00 91.69 88 PHE A C 1
ATOM 708 O O . PHE A 1 88 ? 2.230 6.282 9.020 1.00 91.69 88 PHE A O 1
ATOM 715 N N . ALA A 1 89 ? 3.189 7.999 10.133 1.00 93.81 89 ALA A N 1
ATOM 716 C CA . ALA A 1 89 ? 2.171 9.036 9.947 1.00 93.81 89 ALA A CA 1
ATOM 717 C C . ALA A 1 89 ? 0.726 8.499 9.824 1.00 93.81 89 ALA A C 1
ATOM 719 O O . ALA A 1 89 ? 0.229 7.827 10.731 1.00 93.81 89 ALA A O 1
ATOM 720 N N . GLU A 1 90 ? 0.041 8.795 8.717 1.00 96.19 90 GLU A N 1
ATOM 721 C CA . GLU A 1 90 ? -1.346 8.397 8.489 1.00 96.19 90 GLU A CA 1
ATOM 722 C C . GLU A 1 90 ? -1.507 6.884 8.346 1.00 96.19 90 GLU A C 1
ATOM 724 O O . GLU A 1 90 ? -2.545 6.347 8.717 1.00 96.19 90 GLU A O 1
ATOM 729 N N . GLN A 1 91 ? -0.495 6.175 7.843 1.00 97.69 91 GLN A N 1
ATOM 730 C CA . GLN A 1 91 ? -0.582 4.733 7.649 1.00 97.69 91 GLN A CA 1
ATOM 731 C C . GLN A 1 91 ? -0.677 4.000 8.992 1.00 97.69 91 GLN A C 1
ATOM 733 O O . GLN A 1 91 ? -1.556 3.155 9.166 1.00 97.69 91 GLN A O 1
ATOM 738 N N . ASP A 1 92 ? 0.161 4.366 9.961 1.00 97.00 92 ASP A N 1
ATOM 739 C CA . ASP A 1 92 ? 0.094 3.840 11.328 1.00 97.00 92 ASP A CA 1
ATOM 740 C C . ASP A 1 92 ? -1.229 4.216 12.009 1.00 97.00 92 ASP A C 1
ATOM 742 O O . ASP A 1 92 ? -1.868 3.367 12.636 1.00 97.00 92 ASP A O 1
ATOM 746 N N . PHE A 1 93 ? -1.665 5.471 11.852 1.00 98.00 93 PHE A N 1
ATOM 747 C CA . PHE A 1 93 ? -2.934 5.944 12.404 1.00 98.00 93 PHE A CA 1
ATOM 748 C C . PHE A 1 93 ? -4.121 5.133 11.868 1.00 98.00 93 PHE A C 1
ATOM 750 O O . PHE A 1 93 ? -4.919 4.614 12.648 1.00 98.00 93 PHE A O 1
ATOM 757 N N . LEU A 1 94 ? -4.217 4.973 10.544 1.00 98.19 94 LEU A N 1
ATOM 758 C CA . LEU A 1 94 ? -5.307 4.251 9.888 1.00 98.19 94 LEU A CA 1
ATOM 759 C C . LEU A 1 94 ? -5.287 2.757 10.230 1.00 98.19 94 LEU A C 1
ATOM 761 O O . LEU A 1 94 ? -6.350 2.173 10.436 1.00 98.19 94 LEU A O 1
ATOM 765 N N . ASN A 1 95 ? -4.104 2.144 10.341 1.00 98.19 95 ASN A N 1
ATOM 766 C CA . ASN A 1 95 ? -3.980 0.751 10.772 1.00 98.19 95 ASN A CA 1
ATOM 767 C C . ASN A 1 95 ? -4.479 0.550 12.204 1.00 98.19 95 ASN A C 1
ATOM 769 O O . ASN A 1 95 ? -5.206 -0.406 12.460 1.00 98.19 95 ASN A O 1
ATOM 773 N N . ARG A 1 96 ? -4.150 1.471 13.118 1.00 97.44 96 ARG A N 1
ATOM 774 C CA . ARG A 1 96 ? -4.657 1.442 14.495 1.00 97.44 96 ARG A CA 1
ATOM 775 C C . ARG A 1 96 ? -6.164 1.701 14.558 1.00 97.44 96 ARG A C 1
ATOM 777 O O . ARG A 1 96 ? -6.867 1.025 15.300 1.00 97.44 96 ARG A O 1
ATOM 784 N N . TYR A 1 97 ? -6.661 2.677 13.802 1.00 97.94 97 TYR A N 1
ATOM 785 C CA . TYR A 1 97 ? -8.065 3.088 13.842 1.00 97.94 97 TYR A CA 1
ATOM 786 C C . TYR A 1 97 ? -9.002 2.021 13.254 1.00 97.94 97 TYR A C 1
ATOM 788 O O . TYR A 1 97 ? -10.024 1.684 13.849 1.00 97.94 97 TYR A O 1
ATOM 796 N N . PHE A 1 98 ? -8.638 1.446 12.104 1.00 98.00 98 PHE A N 1
ATOM 797 C CA . PHE A 1 98 ? -9.473 0.491 11.372 1.00 98.00 98 PHE A CA 1
ATOM 798 C C . PHE A 1 98 ? -9.132 -0.984 11.643 1.00 98.00 98 PHE A C 1
ATOM 800 O O . PHE A 1 98 ? -9.695 -1.854 10.978 1.00 98.00 98 PHE A O 1
ATOM 807 N N . GLU A 1 99 ? -8.272 -1.295 12.622 1.00 97.38 99 GLU A N 1
ATOM 808 C CA . GLU A 1 99 ? -7.781 -2.656 12.916 1.00 97.38 99 GLU A CA 1
ATOM 809 C C . GLU A 1 99 ? -8.909 -3.705 12.948 1.00 97.38 99 GLU A C 1
ATOM 811 O O . GLU A 1 99 ? -8.829 -4.753 12.306 1.00 97.38 99 GLU A O 1
ATOM 816 N N . ALA A 1 100 ? -10.009 -3.398 13.642 1.00 96.56 100 ALA A N 1
ATOM 817 C CA . ALA A 1 100 ? -11.124 -4.326 13.839 1.00 96.56 100 ALA A CA 1
ATOM 818 C C . ALA A 1 100 ? -11.939 -4.609 12.560 1.00 96.56 100 ALA A C 1
ATOM 820 O O . ALA A 1 100 ? -12.555 -5.672 12.421 1.00 96.56 100 ALA A O 1
ATOM 821 N N . VAL A 1 101 ? -11.949 -3.663 11.619 1.00 96.75 101 VAL A N 1
ATOM 822 C CA . VAL A 1 101 ? -12.773 -3.707 10.400 1.00 96.75 101 VAL A CA 1
ATOM 823 C C . VAL A 1 101 ? -11.942 -3.862 9.125 1.00 96.75 101 VAL A C 1
ATOM 825 O O . VAL A 1 101 ? -12.500 -3.900 8.026 1.00 96.75 101 VAL A O 1
ATOM 828 N N . TYR A 1 102 ? -10.622 -3.998 9.260 1.00 98.06 102 TYR A N 1
ATOM 829 C CA . TYR A 1 102 ? -9.713 -4.213 8.146 1.00 98.06 102 TYR A CA 1
ATOM 830 C C . TYR A 1 102 ? -9.951 -5.579 7.479 1.00 98.06 102 TYR A C 1
ATOM 832 O O . TYR A 1 102 ? -10.095 -6.619 8.135 1.00 98.06 102 TYR A O 1
ATOM 840 N N . ARG A 1 103 ? -10.001 -5.577 6.146 1.00 97.56 103 ARG A N 1
ATOM 841 C CA . ARG A 1 103 ? -10.133 -6.748 5.279 1.00 97.56 103 ARG A CA 1
ATOM 842 C C . ARG A 1 103 ? -9.045 -6.704 4.194 1.00 97.56 103 ARG A C 1
ATOM 844 O O . ARG A 1 103 ? -9.096 -5.841 3.319 1.00 97.56 103 ARG A O 1
ATOM 851 N N . PRO A 1 104 ? -8.049 -7.606 4.220 1.00 97.44 104 PRO A N 1
ATOM 852 C CA . PRO A 1 104 ? -6.982 -7.594 3.227 1.00 97.44 104 PRO A CA 1
ATOM 853 C C . PRO A 1 104 ? -7.513 -7.908 1.821 1.00 97.44 104 PRO A C 1
ATOM 855 O O . PRO A 1 104 ? -8.332 -8.812 1.647 1.00 97.44 104 PRO A O 1
ATOM 858 N N . ILE A 1 105 ? -7.004 -7.196 0.813 1.00 97.62 105 ILE A N 1
ATOM 859 C CA . ILE A 1 105 ? -7.249 -7.470 -0.613 1.00 97.62 105 ILE A CA 1
ATOM 860 C C . ILE A 1 105 ? -5.945 -7.847 -1.345 1.00 97.62 105 ILE A C 1
ATOM 862 O O . ILE A 1 105 ? -4.853 -7.552 -0.852 1.00 97.62 105 ILE A O 1
ATOM 866 N N . PRO A 1 106 ? -6.026 -8.519 -2.513 1.00 97.38 106 PRO A N 1
ATOM 867 C CA . PRO A 1 106 ? -4.848 -8.946 -3.270 1.00 97.38 106 PRO A CA 1
ATOM 868 C C . PRO A 1 106 ? -3.897 -7.809 -3.669 1.00 97.38 106 PRO A C 1
ATOM 870 O O . PRO A 1 106 ? -4.334 -6.721 -4.041 1.00 97.38 106 PRO A O 1
ATOM 873 N N . SER A 1 107 ? -2.593 -8.099 -3.698 1.00 97.06 107 SER A N 1
ATOM 874 C CA . SER A 1 107 ? -1.527 -7.133 -4.023 1.00 97.06 107 SER A CA 1
ATOM 875 C C . SER A 1 107 ? -1.675 -6.460 -5.389 1.00 97.06 107 SER A C 1
ATOM 877 O O . SER A 1 107 ? -1.218 -5.335 -5.569 1.00 97.06 107 SER A O 1
ATOM 879 N N . CYS A 1 108 ? -2.363 -7.093 -6.343 1.00 97.69 108 CYS A N 1
ATOM 880 C CA . CYS A 1 108 ? -2.593 -6.525 -7.669 1.00 97.69 108 CYS A CA 1
ATOM 881 C C . CYS A 1 108 ? -3.402 -5.216 -7.662 1.00 97.69 108 CYS A C 1
ATOM 883 O O . CYS A 1 108 ? -3.309 -4.455 -8.627 1.00 97.69 108 CYS A O 1
ATOM 885 N N . TYR A 1 109 ? -4.161 -4.938 -6.598 1.00 98.38 109 TYR A N 1
ATOM 886 C CA . TYR A 1 109 ? -4.936 -3.705 -6.439 1.00 98.38 109 TYR A CA 1
ATOM 887 C C . TYR A 1 109 ? -4.110 -2.524 -5.897 1.00 98.38 109 TYR A C 1
ATOM 889 O O . TYR A 1 109 ? -4.537 -1.375 -5.986 1.00 98.38 109 TYR A O 1
ATOM 897 N N . ASN A 1 110 ? -2.924 -2.774 -5.347 1.00 98.44 110 ASN A N 1
ATOM 898 C CA . ASN A 1 110 ? -2.005 -1.743 -4.867 1.00 98.44 110 ASN A CA 1
ATOM 899 C C . ASN A 1 110 ? -0.584 -2.318 -4.852 1.00 98.44 110 ASN A C 1
ATOM 901 O O . ASN A 1 110 ? -0.029 -2.615 -3.792 1.00 98.44 110 ASN A O 1
ATOM 905 N N . LEU A 1 111 ? -0.007 -2.541 -6.037 1.00 98.50 111 LEU A N 1
ATOM 906 C CA . LEU A 1 111 ? 1.336 -3.098 -6.128 1.00 98.50 111 LEU A CA 1
ATOM 907 C C . LEU A 1 111 ? 2.356 -2.039 -5.701 1.00 98.50 111 LEU A C 1
ATOM 909 O O . LEU A 1 111 ? 2.761 -1.190 -6.498 1.00 98.50 111 LEU A O 1
ATOM 913 N N . VAL A 1 112 ? 2.802 -2.120 -4.451 1.00 97.81 112 VAL A N 1
ATOM 914 C CA . VAL A 1 112 ? 4.017 -1.453 -3.977 1.00 97.81 112 VAL A CA 1
ATOM 915 C C . VAL A 1 112 ? 5.209 -2.074 -4.700 1.00 97.81 112 VAL A C 1
ATOM 917 O O . VAL A 1 112 ? 5.442 -3.276 -4.582 1.00 97.81 112 VAL A O 1
ATOM 920 N N . LEU A 1 113 ? 5.975 -1.265 -5.442 1.00 97.81 113 LEU A N 1
ATOM 921 C CA . LEU A 1 113 ? 7.046 -1.767 -6.318 1.00 97.81 113 LEU A CA 1
ATOM 922 C C . LEU A 1 113 ? 8.060 -2.667 -5.604 1.00 97.81 113 LEU A C 1
ATOM 924 O O . LEU A 1 113 ? 8.550 -3.609 -6.217 1.00 97.81 113 LEU A O 1
ATOM 928 N N . ALA A 1 114 ? 8.312 -2.440 -4.310 1.00 97.00 114 ALA A N 1
ATOM 929 C CA . ALA A 1 114 ? 9.230 -3.263 -3.529 1.00 97.00 114 ALA A CA 1
ATOM 930 C C . ALA A 1 114 ? 8.859 -4.748 -3.474 1.00 97.00 114 ALA A C 1
ATOM 932 O O . ALA A 1 114 ? 9.738 -5.591 -3.314 1.00 97.00 114 ALA A O 1
ATOM 933 N N . MET A 1 115 ? 7.589 -5.089 -3.693 1.00 97.88 115 MET A N 1
ATOM 934 C CA . MET A 1 115 ? 7.156 -6.478 -3.809 1.00 97.88 115 MET A CA 1
ATOM 935 C C . MET A 1 115 ? 7.848 -7.221 -4.961 1.00 97.88 115 MET A C 1
ATOM 937 O O . MET A 1 115 ? 8.035 -8.425 -4.847 1.00 97.88 115 MET A O 1
ATOM 941 N N . LEU A 1 116 ? 8.289 -6.527 -6.021 1.00 97.81 116 LEU A N 1
ATOM 942 C CA . LEU A 1 116 ? 8.988 -7.142 -7.159 1.00 97.81 116 LEU A CA 1
ATOM 943 C C . LEU A 1 116 ? 10.333 -7.773 -6.773 1.00 97.81 116 LEU A C 1
ATOM 945 O O . LEU A 1 116 ? 10.744 -8.733 -7.413 1.00 97.81 116 LEU A O 1
ATOM 949 N N . TRP A 1 117 ? 11.009 -7.263 -5.740 1.00 97.00 117 TRP A N 1
ATOM 950 C CA . TRP A 1 117 ? 12.305 -7.790 -5.291 1.00 97.00 117 TRP A CA 1
ATOM 951 C C . TRP A 1 117 ? 12.287 -8.365 -3.873 1.00 97.00 117 TRP A C 1
ATOM 953 O O . TRP A 1 117 ? 13.150 -9.171 -3.544 1.00 97.00 117 TRP A O 1
ATOM 963 N N . GLN A 1 118 ? 11.310 -8.000 -3.038 1.00 96.50 118 GLN A N 1
ATOM 964 C CA . GLN A 1 118 ? 11.155 -8.568 -1.692 1.00 96.50 118 GLN A CA 1
ATOM 965 C C . GLN A 1 118 ? 10.358 -9.877 -1.696 1.00 96.50 118 GLN A C 1
ATOM 967 O O . GLN A 1 118 ? 10.680 -10.801 -0.954 1.00 96.50 118 GLN A O 1
ATOM 972 N N . HIS A 1 119 ? 9.312 -9.948 -2.525 1.00 96.81 119 HIS A N 1
ATOM 973 C CA . HIS A 1 119 ? 8.407 -11.095 -2.619 1.00 96.81 119 HIS A CA 1
ATOM 974 C C . HIS A 1 119 ? 7.983 -11.352 -4.074 1.00 96.81 119 HIS A C 1
ATOM 976 O O . HIS A 1 119 ? 6.781 -11.324 -4.367 1.00 96.81 119 HIS A O 1
ATOM 982 N N . PRO A 1 120 ? 8.931 -11.587 -5.005 1.00 96.56 120 PRO A N 1
ATOM 983 C CA . PRO A 1 120 ? 8.600 -11.853 -6.405 1.00 96.56 120 PRO A CA 1
ATOM 984 C C . PRO A 1 120 ? 7.642 -13.043 -6.561 1.00 96.56 120 PRO A C 1
ATOM 986 O O . PRO A 1 120 ? 6.822 -13.052 -7.474 1.00 96.56 120 PRO A O 1
ATOM 989 N N . GLU A 1 121 ? 7.674 -14.008 -5.633 1.00 95.56 121 GLU A N 1
ATOM 990 C CA . GLU A 1 121 ? 6.749 -15.145 -5.594 1.00 95.56 121 GLU A CA 1
ATOM 991 C C . GLU A 1 121 ? 5.270 -14.747 -5.448 1.00 95.56 121 GLU A C 1
ATOM 993 O O . GLU A 1 121 ? 4.387 -15.508 -5.838 1.00 95.56 121 GLU A O 1
ATOM 998 N N . ASN A 1 122 ? 4.995 -13.552 -4.916 1.00 95.62 122 ASN A N 1
ATOM 999 C CA . ASN A 1 122 ? 3.648 -13.037 -4.672 1.00 95.62 122 ASN A CA 1
ATOM 1000 C C . ASN A 1 122 ? 3.164 -12.078 -5.776 1.00 95.62 122 ASN A C 1
ATOM 1002 O O . ASN A 1 122 ? 2.086 -11.489 -5.641 1.00 95.62 122 ASN A O 1
ATOM 1006 N N . VAL A 1 123 ? 3.946 -11.876 -6.845 1.00 97.12 123 VAL A N 1
ATOM 1007 C CA . VAL A 1 123 ? 3.630 -10.911 -7.905 1.00 97.12 123 VAL A CA 1
ATOM 1008 C C . VAL A 1 123 ? 3.440 -11.610 -9.247 1.00 97.12 123 VAL A C 1
ATOM 1010 O O . VAL A 1 123 ? 4.385 -12.033 -9.904 1.00 97.12 123 VAL A O 1
ATOM 1013 N N . ASP A 1 124 ? 2.192 -11.639 -9.710 1.00 97.31 124 ASP A N 1
ATOM 1014 C CA . ASP A 1 124 ? 1.858 -11.951 -11.099 1.00 97.31 124 ASP A CA 1
ATOM 1015 C C . ASP A 1 124 ? 1.677 -10.638 -11.867 1.00 97.31 124 ASP A C 1
ATOM 1017 O O . ASP A 1 124 ? 0.613 -10.015 -11.820 1.00 97.31 124 ASP A O 1
ATOM 1021 N N . VAL A 1 125 ? 2.733 -10.202 -12.564 1.00 96.62 125 VAL A N 1
ATOM 1022 C CA . VAL A 1 125 ? 2.778 -8.915 -13.287 1.00 96.62 125 VAL A CA 1
ATOM 1023 C C . VAL A 1 125 ? 1.599 -8.757 -14.255 1.00 96.62 125 VAL A C 1
ATOM 1025 O O . VAL A 1 125 ? 1.072 -7.658 -14.404 1.00 96.62 125 VAL A O 1
ATOM 1028 N N . LYS A 1 126 ? 1.120 -9.850 -14.866 1.00 96.50 126 LYS A N 1
ATOM 1029 C CA . LYS A 1 126 ? 0.001 -9.816 -15.824 1.00 96.50 126 LYS A CA 1
ATOM 1030 C C . LYS A 1 126 ? -1.344 -9.511 -15.161 1.00 96.50 126 LYS A C 1
ATOM 1032 O O . LYS A 1 126 ? -2.266 -9.055 -15.831 1.00 96.50 126 LYS A O 1
ATOM 1037 N N . LYS A 1 127 ? -1.470 -9.770 -13.858 1.00 97.44 127 LYS A N 1
ATOM 1038 C CA . LYS A 1 127 ? -2.692 -9.518 -13.078 1.00 97.44 127 LYS A CA 1
ATOM 1039 C C . LYS A 1 127 ? -2.686 -8.169 -12.373 1.00 97.44 127 LYS A C 1
ATOM 1041 O O . LYS A 1 127 ? -3.686 -7.833 -11.744 1.00 97.44 127 LYS A O 1
ATOM 1046 N N . VAL A 1 128 ? -1.590 -7.412 -12.441 1.00 98.25 128 VAL A N 1
ATOM 1047 C CA . VAL A 1 128 ? -1.480 -6.102 -11.791 1.00 98.25 128 VAL A CA 1
ATOM 1048 C C . VAL A 1 128 ? -2.524 -5.154 -12.368 1.00 98.25 128 VAL A C 1
ATOM 1050 O O . VAL A 1 128 ? -2.601 -4.948 -13.579 1.00 98.25 128 VAL A O 1
ATOM 1053 N N . LYS A 1 129 ? -3.329 -4.577 -11.475 1.00 98.56 129 LYS A N 1
ATOM 1054 C CA . LYS A 1 129 ? -4.379 -3.619 -11.813 1.00 98.56 129 LYS A CA 1
ATOM 1055 C C . LYS A 1 129 ? -3.984 -2.198 -11.460 1.00 98.56 129 LYS A C 1
ATOM 1057 O O . LYS A 1 129 ? -4.349 -1.291 -12.191 1.00 98.56 129 LYS A O 1
ATOM 1062 N N . ASN A 1 130 ? -3.220 -1.993 -10.391 1.00 98.56 130 ASN A N 1
ATOM 1063 C CA . ASN A 1 130 ? -2.765 -0.673 -9.962 1.00 98.56 130 ASN A CA 1
ATOM 1064 C C . ASN A 1 130 ? -1.340 -0.737 -9.396 1.00 98.56 130 ASN A C 1
ATOM 1066 O O . ASN A 1 130 ? -1.026 -1.626 -8.603 1.00 98.56 130 ASN A O 1
ATOM 1070 N N . VAL A 1 131 ? -0.493 0.219 -9.784 1.00 98.62 131 VAL A N 1
ATOM 1071 C CA . VAL A 1 131 ? 0.906 0.320 -9.336 1.00 98.62 131 VAL A CA 1
ATOM 1072 C C . VAL A 1 131 ? 1.118 1.546 -8.457 1.00 98.62 131 VAL A C 1
ATOM 1074 O O . VAL A 1 131 ? 0.779 2.679 -8.822 1.00 98.62 131 VAL A O 1
ATOM 1077 N N . HIS A 1 132 ? 1.772 1.326 -7.318 1.00 98.50 132 HIS A N 1
ATOM 1078 C CA . HIS A 1 132 ? 2.168 2.352 -6.370 1.00 98.50 132 HIS A CA 1
ATOM 1079 C C . HIS A 1 132 ? 3.677 2.612 -6.408 1.00 98.50 132 HIS A C 1
ATOM 1081 O O . HIS A 1 132 ? 4.499 1.900 -5.832 1.00 98.50 132 HIS A O 1
ATOM 1087 N N . TYR A 1 133 ? 4.032 3.714 -7.070 1.00 98.12 133 TYR A N 1
ATOM 1088 C CA . TYR A 1 133 ? 5.388 4.255 -7.163 1.00 98.12 133 TYR A CA 1
ATOM 1089 C C . TYR A 1 133 ? 5.789 4.976 -5.859 1.00 98.12 133 TYR A C 1
ATOM 1091 O O . TYR A 1 133 ? 5.878 6.207 -5.810 1.00 98.12 133 TYR A O 1
ATOM 1099 N N . CYS A 1 134 ? 5.933 4.239 -4.755 1.00 94.75 134 CYS A N 1
ATOM 1100 C CA . CYS A 1 134 ? 6.347 4.777 -3.449 1.00 94.75 134 CYS A CA 1
ATOM 1101 C C . CYS A 1 134 ? 7.825 4.545 -3.114 1.00 94.75 134 CYS A C 1
ATOM 1103 O O . CYS A 1 134 ? 8.360 5.263 -2.272 1.00 94.75 134 CYS A O 1
ATOM 1105 N N . ALA A 1 135 ? 8.506 3.620 -3.797 1.00 95.56 135 ALA A N 1
ATOM 1106 C CA . ALA A 1 135 ? 9.936 3.394 -3.607 1.00 95.56 135 ALA A CA 1
ATOM 1107 C C . ALA A 1 135 ? 10.758 4.640 -3.994 1.00 95.56 135 ALA A C 1
ATOM 1109 O O . ALA A 1 135 ? 10.399 5.380 -4.919 1.00 95.56 135 ALA A O 1
ATOM 1110 N N . LYS A 1 136 ? 11.878 4.878 -3.306 1.00 95.88 136 LYS A N 1
ATOM 1111 C CA . LYS A 1 136 ? 12.807 5.971 -3.638 1.00 95.88 136 LYS A CA 1
ATOM 1112 C C . LYS A 1 136 ? 13.268 5.845 -5.098 1.00 95.88 136 LYS A C 1
ATOM 1114 O O . LYS A 1 136 ? 13.553 4.747 -5.552 1.00 95.88 136 LYS A O 1
ATOM 1119 N N . GLY A 1 137 ? 13.295 6.959 -5.831 1.00 97.44 137 GLY A N 1
ATOM 1120 C CA . GLY A 1 137 ? 13.656 6.993 -7.257 1.00 97.44 137 GLY A CA 1
ATOM 1121 C C . GLY A 1 137 ? 12.555 6.535 -8.223 1.00 97.44 137 GLY A C 1
ATOM 1122 O O . GLY A 1 137 ? 12.625 6.842 -9.407 1.00 97.44 137 GLY A O 1
ATOM 1123 N N . SER A 1 138 ? 11.486 5.892 -7.735 1.00 97.62 138 SER A N 1
ATOM 1124 C CA . SER A 1 138 ? 10.447 5.315 -8.605 1.00 97.62 138 SER A CA 1
ATOM 1125 C C . SER A 1 138 ? 9.396 6.298 -9.118 1.00 97.62 138 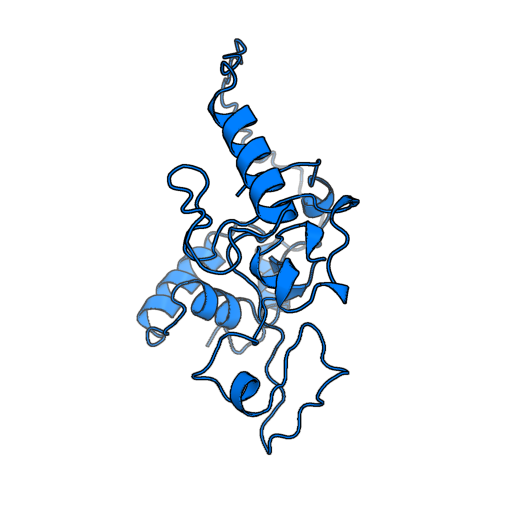SER A C 1
ATOM 1127 O O . SER A 1 138 ? 8.565 5.923 -9.944 1.00 97.62 138 SER A O 1
ATOM 1129 N N . LYS A 1 139 ? 9.388 7.546 -8.628 1.00 98.06 139 LYS A N 1
ATOM 1130 C CA . LYS A 1 139 ? 8.385 8.557 -8.998 1.00 98.06 139 LYS A CA 1
ATOM 1131 C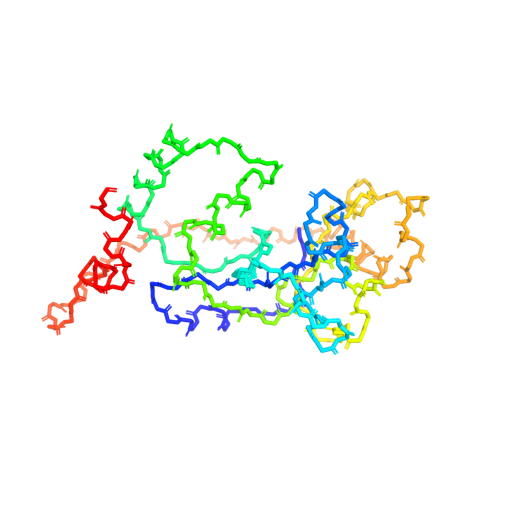 C . LYS A 1 139 ? 8.453 8.808 -10.512 1.00 98.06 139 LYS A C 1
ATOM 1133 O O . LYS A 1 139 ? 9.456 9.345 -10.960 1.00 98.06 139 LYS A O 1
ATOM 1138 N N . PRO A 1 140 ? 7.425 8.485 -11.317 1.00 97.56 140 PRO A N 1
ATOM 1139 C CA . PRO A 1 140 ? 7.566 8.485 -12.777 1.00 97.56 140 PRO A CA 1
ATOM 1140 C C . PRO A 1 140 ? 7.914 9.844 -13.406 1.00 97.56 140 PRO A C 1
ATOM 1142 O O . PRO A 1 140 ? 8.624 9.892 -14.411 1.00 97.56 140 PRO A O 1
ATOM 1145 N N . TRP A 1 141 ? 7.442 10.939 -12.800 1.00 96.75 141 TRP A N 1
ATOM 1146 C CA . TRP A 1 141 ? 7.734 12.320 -13.208 1.00 96.75 141 TRP A CA 1
ATOM 1147 C C . TRP A 1 141 ? 9.144 12.795 -12.830 1.00 96.75 141 TRP A C 1
ATOM 1149 O O . TRP A 1 141 ? 9.612 13.793 -13.361 1.00 96.75 141 TRP A O 1
ATOM 1159 N N . ASN A 1 142 ? 9.820 12.093 -11.921 1.00 97.19 142 ASN A N 1
ATOM 1160 C CA . ASN A 1 142 ? 11.201 12.350 -11.516 1.00 97.19 142 ASN A CA 1
ATOM 1161 C C . ASN A 1 142 ? 11.930 11.013 -11.319 1.00 97.19 142 ASN A C 1
ATOM 1163 O O . ASN A 1 142 ? 12.420 10.703 -10.232 1.00 97.19 142 ASN A O 1
ATOM 1167 N N . PHE A 1 143 ? 11.866 10.170 -12.351 1.00 98.19 143 PHE A N 1
ATOM 1168 C CA . PHE A 1 143 ? 12.371 8.806 -12.281 1.00 98.19 143 PHE A CA 1
ATOM 1169 C C . PHE A 1 143 ? 13.896 8.811 -12.309 1.00 98.19 143 PHE A C 1
ATOM 1171 O O . PHE A 1 143 ? 14.484 9.343 -13.251 1.00 98.19 143 PHE A O 1
ATOM 1178 N N . ASP A 1 144 ? 14.510 8.191 -11.304 1.00 97.94 144 ASP A N 1
ATOM 1179 C CA . ASP A 1 144 ? 15.959 8.064 -11.182 1.00 97.94 144 ASP A CA 1
ATOM 1180 C C . ASP A 1 144 ? 16.385 6.621 -11.500 1.00 97.94 144 ASP A C 1
ATOM 1182 O O . ASP A 1 144 ? 16.248 5.748 -10.640 1.00 97.94 144 ASP A O 1
ATOM 1186 N N . PRO A 1 145 ? 16.901 6.339 -12.710 1.00 95.88 145 PRO A N 1
ATOM 1187 C CA . PRO A 1 145 ? 17.327 4.993 -13.086 1.00 95.88 145 PRO A CA 1
ATOM 1188 C C . PRO A 1 145 ? 18.575 4.512 -12.329 1.00 95.88 145 PRO A C 1
ATOM 1190 O O . PRO A 1 145 ? 18.861 3.320 -12.362 1.00 95.88 145 PRO A O 1
ATOM 1193 N N . ALA A 1 146 ? 19.319 5.404 -11.662 1.00 96.88 146 ALA A N 1
ATOM 1194 C CA . ALA A 1 146 ? 20.484 5.040 -10.857 1.00 96.88 146 ALA A CA 1
ATOM 1195 C C . ALA A 1 146 ? 20.113 4.683 -9.405 1.00 96.88 146 ALA A C 1
ATOM 1197 O O . ALA A 1 146 ? 20.954 4.177 -8.657 1.00 96.88 146 ALA A O 1
ATOM 1198 N N . ALA A 1 147 ? 18.870 4.940 -8.984 1.00 97.81 147 ALA A N 1
ATOM 1199 C CA . ALA A 1 147 ? 18.405 4.561 -7.659 1.00 97.81 147 ALA A CA 1
ATOM 1200 C C . ALA A 1 147 ? 18.253 3.027 -7.534 1.00 97.81 147 ALA A C 1
ATOM 1202 O O . ALA A 1 147 ? 17.972 2.345 -8.522 1.00 97.81 147 ALA A O 1
ATOM 1203 N N . PRO A 1 148 ? 18.394 2.463 -6.317 1.00 97.38 148 PRO A N 1
ATOM 1204 C CA . PRO A 1 148 ? 18.303 1.020 -6.103 1.00 97.38 148 PRO A CA 1
ATOM 1205 C C . PRO A 1 148 ? 17.029 0.402 -6.691 1.00 97.38 148 PRO A C 1
ATOM 1207 O O . PRO A 1 148 ? 15.929 0.902 -6.445 1.00 97.38 148 PRO A O 1
ATOM 1210 N N . TYR A 1 149 ? 17.190 -0.710 -7.413 1.00 97.44 149 TYR A N 1
ATOM 1211 C CA . TYR A 1 149 ? 16.126 -1.489 -8.062 1.00 97.44 149 TYR A CA 1
ATOM 1212 C C . TYR A 1 149 ? 15.382 -0.779 -9.207 1.00 97.44 149 TYR A C 1
ATOM 1214 O O . TYR A 1 149 ? 14.435 -1.342 -9.758 1.00 97.44 149 TYR A O 1
ATOM 1222 N N . MET A 1 150 ? 15.764 0.447 -9.587 1.00 98.06 150 MET A N 1
ATOM 1223 C CA . MET A 1 150 ? 15.135 1.161 -10.711 1.00 98.06 150 MET A CA 1
ATOM 1224 C C . MET A 1 150 ? 15.643 0.674 -12.080 1.00 98.06 150 MET A C 1
ATOM 1226 O O . MET A 1 150 ? 15.058 0.977 -13.121 1.00 98.06 150 MET A O 1
ATOM 1230 N N . ASP A 1 151 ? 16.689 -0.145 -12.077 1.00 97.06 151 ASP A N 1
ATOM 1231 C CA . ASP A 1 151 ? 17.156 -0.949 -13.202 1.00 97.06 151 ASP A CA 1
ATOM 1232 C C . ASP A 1 151 ? 16.282 -2.192 -13.461 1.00 97.06 151 ASP A C 1
ATOM 1234 O O . ASP A 1 151 ? 16.396 -2.810 -14.518 1.00 97.06 151 ASP A O 1
ATOM 1238 N N . HIS A 1 152 ? 15.369 -2.543 -12.544 1.00 97.75 152 HIS A N 1
ATOM 1239 C CA . HIS A 1 152 ? 14.480 -3.690 -12.712 1.00 97.75 152 HIS A CA 1
ATOM 1240 C C . HIS A 1 152 ? 13.577 -3.510 -13.953 1.00 97.75 152 HIS A C 1
ATOM 1242 O O . HIS A 1 152 ? 12.790 -2.556 -13.995 1.00 97.75 152 HIS A O 1
ATOM 1248 N N . PRO A 1 153 ? 13.573 -4.447 -14.927 1.00 97.62 153 PRO A N 1
ATOM 1249 C CA . PRO A 1 153 ? 12.868 -4.269 -16.203 1.00 97.62 153 PRO A CA 1
ATOM 1250 C C . PRO A 1 153 ? 11.379 -3.938 -16.042 1.00 97.62 153 PRO A C 1
ATOM 1252 O O . PRO A 1 153 ? 10.884 -2.966 -16.601 1.00 97.62 153 PRO A O 1
ATOM 1255 N N . THR A 1 154 ? 10.676 -4.662 -15.167 1.00 98.00 154 THR A N 1
ATOM 1256 C CA . THR A 1 154 ? 9.254 -4.400 -14.883 1.00 98.00 154 THR A CA 1
ATOM 1257 C C . THR A 1 154 ? 8.998 -3.004 -14.297 1.00 98.00 154 THR A C 1
ATOM 1259 O O . THR A 1 154 ? 7.960 -2.407 -14.575 1.00 98.00 154 THR A O 1
ATOM 1262 N N . VAL A 1 155 ? 9.926 -2.451 -13.503 1.00 98.44 155 VAL A N 1
ATOM 1263 C CA . VAL A 1 155 ? 9.795 -1.082 -12.976 1.00 98.44 155 VAL A CA 1
ATOM 1264 C C . VAL A 1 155 ? 9.899 -0.081 -14.124 1.00 98.44 155 VAL A C 1
ATOM 1266 O O . VAL A 1 155 ? 9.062 0.817 -14.223 1.00 98.44 155 VAL A O 1
ATOM 1269 N N . GLN A 1 156 ? 10.873 -0.264 -15.020 1.00 98.12 156 GLN A N 1
ATOM 1270 C CA . GLN A 1 156 ? 11.045 0.587 -16.199 1.00 98.12 156 GLN A CA 1
ATOM 1271 C C . GLN A 1 156 ? 9.825 0.527 -17.123 1.00 98.12 156 GLN A C 1
ATOM 1273 O O . GLN A 1 156 ? 9.342 1.577 -17.547 1.00 98.12 156 GLN A O 1
ATOM 1278 N N . ASP A 1 157 ? 9.259 -0.661 -17.346 1.00 98.31 157 ASP A N 1
ATOM 1279 C CA . ASP A 1 157 ? 8.037 -0.843 -18.135 1.00 98.31 157 ASP A CA 1
ATOM 1280 C C . ASP A 1 157 ? 6.837 -0.118 -17.511 1.00 98.31 157 ASP A C 1
ATOM 1282 O O . ASP A 1 157 ? 6.074 0.559 -18.209 1.00 98.31 157 ASP A O 1
ATOM 1286 N N . PHE A 1 158 ? 6.657 -0.212 -16.189 1.00 98.50 158 PHE A N 1
ATOM 1287 C CA . PHE A 1 158 ? 5.595 0.518 -15.495 1.00 98.50 158 PHE A CA 1
ATOM 1288 C C . PHE A 1 158 ? 5.796 2.033 -15.559 1.00 98.50 158 PHE A C 1
ATOM 1290 O O . PHE A 1 158 ? 4.824 2.772 -15.727 1.00 98.50 158 PHE A O 1
ATOM 1297 N N . VAL A 1 159 ? 7.027 2.527 -15.430 1.00 98.38 159 VAL A N 1
ATOM 1298 C CA . VAL A 1 159 ? 7.328 3.961 -15.554 1.00 98.38 159 VAL A CA 1
ATOM 1299 C C . VAL A 1 159 ? 7.116 4.445 -16.989 1.00 98.38 159 VAL A C 1
ATOM 1301 O O . VAL A 1 159 ? 6.557 5.522 -17.191 1.00 98.38 159 VAL A O 1
ATOM 1304 N N . ALA A 1 160 ? 7.504 3.654 -17.990 1.00 98.06 160 ALA A N 1
ATOM 1305 C CA . ALA A 1 160 ? 7.279 3.962 -19.398 1.00 98.06 160 ALA A CA 1
ATOM 1306 C C . ALA A 1 160 ? 5.780 4.057 -19.720 1.00 98.06 160 ALA A C 1
ATOM 1308 O O . ALA A 1 160 ? 5.353 5.011 -20.370 1.00 98.06 160 ALA A O 1
ATOM 1309 N N . GLN A 1 161 ? 4.965 3.130 -19.205 1.00 97.62 161 GLN A N 1
ATOM 1310 C CA . GLN A 1 161 ? 3.506 3.182 -19.346 1.00 97.62 161 GLN A CA 1
ATOM 1311 C C . GLN A 1 161 ? 2.904 4.418 -18.667 1.00 97.62 161 GLN A C 1
ATOM 1313 O O . GLN A 1 161 ? 2.056 5.083 -19.261 1.00 97.62 161 GLN A O 1
ATOM 1318 N N . TRP A 1 162 ? 3.395 4.799 -17.482 1.00 97.88 162 TRP A N 1
ATOM 1319 C CA . TRP A 1 162 ? 2.989 6.051 -16.836 1.00 97.88 162 TRP A CA 1
ATOM 1320 C C . TRP A 1 162 ? 3.319 7.275 -17.687 1.00 97.88 162 TRP A C 1
ATOM 1322 O O . TRP A 1 162 ? 2.449 8.108 -17.931 1.00 97.88 162 TRP A O 1
ATOM 1332 N N . LYS A 1 163 ? 4.554 7.367 -18.196 1.00 96.88 163 LYS A N 1
ATOM 1333 C CA . LYS A 1 163 ? 4.991 8.478 -19.055 1.00 96.88 163 LYS A CA 1
ATOM 1334 C C . LYS A 1 163 ? 4.187 8.540 -20.348 1.00 96.88 163 LYS A C 1
ATOM 1336 O O . LYS A 1 163 ? 3.866 9.631 -20.803 1.00 96.88 163 LYS A O 1
ATOM 1341 N N . LYS A 1 164 ? 3.816 7.388 -20.916 1.00 96.69 164 LYS A N 1
ATOM 1342 C CA . LYS A 1 164 ? 2.934 7.314 -22.087 1.00 96.69 164 LYS A CA 1
ATOM 1343 C C . LYS A 1 164 ? 1.567 7.939 -21.806 1.00 96.69 164 LYS A C 1
ATOM 1345 O O . LYS A 1 164 ? 1.081 8.678 -22.650 1.00 96.69 164 LYS A O 1
ATOM 1350 N N . VAL A 1 165 ? 0.963 7.669 -20.645 1.00 95.19 165 VAL A N 1
ATOM 1351 C CA . VAL A 1 165 ? -0.314 8.290 -20.247 1.00 95.19 165 VAL A CA 1
ATOM 1352 C C . VAL A 1 165 ? -0.132 9.786 -19.987 1.00 95.19 165 VAL A C 1
ATOM 1354 O O . VAL A 1 165 ? -0.892 10.588 -20.516 1.00 95.19 165 VAL A O 1
ATOM 1357 N N . TYR A 1 166 ? 0.902 10.176 -19.240 1.00 94.06 166 TYR A N 1
ATOM 1358 C CA . TYR A 1 166 ? 1.175 11.580 -18.919 1.00 94.06 166 TYR A CA 1
ATOM 1359 C C . TYR A 1 166 ? 1.423 12.448 -20.163 1.00 94.06 166 TYR A C 1
ATOM 1361 O O . TYR A 1 166 ? 0.942 13.573 -20.230 1.00 94.06 166 TYR A O 1
ATOM 1369 N N . ASN A 1 167 ? 2.144 11.911 -21.151 1.00 93.38 167 ASN A N 1
ATOM 1370 C CA . ASN A 1 167 ? 2.447 12.593 -22.411 1.00 93.38 167 ASN A CA 1
ATOM 1371 C C . ASN A 1 167 ? 1.382 12.376 -23.492 1.00 93.38 167 ASN A C 1
ATOM 1373 O O . ASN A 1 167 ? 1.519 12.917 -24.588 1.00 93.38 167 ASN A O 1
ATOM 1377 N N . SER A 1 168 ? 0.368 11.543 -23.241 1.00 89.56 168 SER A N 1
ATOM 1378 C CA . SER A 1 168 ? -0.744 11.444 -24.179 1.00 89.56 168 SER A CA 1
ATOM 1379 C C . SER A 1 168 ? -1.477 12.776 -24.183 1.00 89.56 168 SER A C 1
ATOM 1381 O O . SER A 1 168 ? -1.677 13.371 -23.123 1.00 89.56 168 SER A O 1
ATOM 1383 N N . GLU A 1 169 ? -1.862 13.258 -25.366 1.00 76.50 169 GLU A N 1
ATOM 1384 C CA . GLU A 1 169 ? -2.816 14.356 -25.437 1.00 76.50 169 GLU A CA 1
ATOM 1385 C C . GLU A 1 169 ? -4.011 13.934 -24.597 1.00 76.50 169 GLU A C 1
ATOM 1387 O O . GLU A 1 169 ? -4.654 12.914 -24.881 1.00 76.50 169 GLU A O 1
ATOM 1392 N N . SER A 1 170 ? -4.281 14.680 -23.525 1.00 63.53 170 SER A N 1
ATOM 1393 C CA . SER A 1 170 ? -5.552 14.536 -22.857 1.00 63.53 170 SER A CA 1
ATOM 1394 C C . SER A 1 170 ? -6.569 14.799 -23.953 1.00 63.53 170 SER A C 1
ATOM 1396 O O . SER A 1 170 ? -6.708 15.913 -24.457 1.00 63.53 170 SER A O 1
ATOM 1398 N N . ARG A 1 171 ? -7.283 13.755 -24.382 1.00 54.31 171 ARG A N 1
ATOM 1399 C CA . ARG A 1 171 ? -8.596 13.983 -24.953 1.00 54.31 171 ARG A CA 1
ATOM 1400 C C . ARG A 1 171 ? -9.355 14.627 -23.807 1.00 54.31 171 ARG A C 1
ATOM 1402 O O . ARG A 1 171 ? -9.954 13.934 -22.990 1.00 54.31 171 ARG A O 1
ATOM 1409 N N . ALA A 1 172 ? -9.288 15.953 -23.736 1.00 52.94 172 ALA A N 1
ATOM 1410 C CA . ALA A 1 172 ? -10.357 16.776 -23.238 1.00 52.94 172 ALA A CA 1
ATOM 1411 C C . ALA A 1 172 ? -11.547 16.427 -24.133 1.00 52.94 172 ALA A C 1
ATOM 1413 O O . ALA A 1 172 ? -11.887 17.128 -25.081 1.00 52.94 172 ALA A O 1
ATOM 1414 N N . GLY A 1 173 ? -12.122 15.246 -23.895 1.00 47.31 173 GLY A N 1
ATOM 1415 C CA . GLY A 1 173 ? -13.478 14.990 -24.287 1.00 47.31 173 GLY A CA 1
ATOM 1416 C C . GLY A 1 173 ? -14.256 16.154 -23.714 1.00 47.31 173 GLY A C 1
ATOM 1417 O O . GLY A 1 173 ? -14.032 16.551 -22.567 1.00 47.31 173 GLY A O 1
ATOM 1418 N N . GLN A 1 174 ? -15.120 16.722 -24.539 1.00 46.84 174 GLN A N 1
ATOM 1419 C CA . GLN A 1 174 ? -16.265 17.489 -24.091 1.00 46.84 174 GLN A CA 1
ATOM 1420 C C . GLN A 1 174 ? -17.082 16.591 -23.152 1.00 46.84 174 GLN A C 1
ATOM 1422 O O . GLN A 1 174 ? -18.095 16.018 -23.529 1.00 46.84 174 GLN A O 1
ATOM 1427 N N . ALA A 1 175 ? -16.589 16.373 -21.941 1.00 47.94 175 ALA A N 1
ATOM 1428 C CA . ALA A 1 175 ? -17.397 15.923 -20.850 1.00 47.94 175 ALA A CA 1
ATOM 1429 C C . ALA A 1 175 ? -18.047 17.210 -20.367 1.00 47.94 175 ALA A C 1
ATOM 1431 O O . ALA A 1 175 ? -17.411 18.041 -19.718 1.00 47.94 175 ALA A O 1
ATOM 1432 N N . ASP A 1 176 ? -19.301 17.396 -20.760 1.00 47.31 176 ASP A N 1
ATOM 1433 C CA . ASP A 1 176 ? -20.230 18.188 -19.977 1.00 47.31 176 ASP A CA 1
ATOM 1434 C C . ASP A 1 176 ? -20.308 17.522 -18.596 1.00 47.31 176 ASP A C 1
ATOM 1436 O O . ASP A 1 176 ? -21.159 16.679 -18.315 1.00 47.31 176 ASP A O 1
ATOM 1440 N N . VAL A 1 177 ? -19.311 17.801 -17.751 1.00 49.00 177 VAL A N 1
ATOM 1441 C CA . VAL A 1 177 ? -19.318 17.420 -16.345 1.00 49.00 177 VAL A CA 1
ATOM 1442 C C . VAL A 1 177 ? -20.199 18.445 -15.653 1.00 49.00 177 VAL A C 1
ATOM 1444 O O . VAL A 1 177 ? -19.749 19.245 -14.834 1.00 49.00 177 VAL A O 1
ATOM 1447 N N . SER A 1 178 ? -21.494 18.414 -15.969 1.00 41.66 178 SER A N 1
ATOM 1448 C CA . SER A 1 178 ? -22.471 18.793 -14.970 1.00 41.66 178 SER A CA 1
ATOM 1449 C C . SER A 1 178 ? -22.267 17.789 -13.834 1.00 41.66 178 SER A C 1
ATOM 1451 O O . SER A 1 178 ? -22.619 16.612 -13.945 1.00 41.66 178 SER A O 1
ATOM 1453 N N . LEU A 1 179 ? -21.590 18.222 -12.770 1.00 41.31 179 LEU A N 1
ATOM 1454 C CA . LEU A 1 179 ? -21.639 17.564 -11.472 1.00 41.31 179 LEU A CA 1
ATOM 1455 C C . LEU A 1 179 ? -23.103 17.624 -11.035 1.00 41.31 179 LEU A C 1
ATOM 1457 O O . LEU A 1 179 ? -23.519 18.526 -10.313 1.00 41.31 179 LEU A O 1
ATOM 1461 N N . GLN A 1 180 ? -23.914 16.686 -11.521 1.00 39.81 180 GLN A N 1
ATOM 1462 C CA . GLN A 1 180 ? -25.186 16.401 -10.893 1.00 39.81 180 GLN A CA 1
ATOM 1463 C C . GLN A 1 180 ? -24.831 15.798 -9.545 1.00 39.81 180 GLN A C 1
ATOM 1465 O O . GLN A 1 180 ? -24.548 14.604 -9.429 1.00 39.81 180 GLN A O 1
ATOM 1470 N N . VAL A 1 181 ? -24.795 16.659 -8.529 1.00 39.88 181 VAL A N 1
ATOM 1471 C CA . VAL A 1 181 ? -24.941 16.247 -7.142 1.00 39.88 181 VAL A CA 1
ATOM 1472 C C . VAL A 1 181 ? -26.247 15.469 -7.112 1.00 39.88 181 VAL A C 1
ATOM 1474 O O . VAL A 1 181 ? -27.333 16.042 -7.115 1.00 39.88 181 VAL A O 1
ATOM 1477 N N . ARG A 1 182 ? -26.153 14.142 -7.184 1.00 42.28 182 ARG A N 1
ATOM 1478 C CA . ARG A 1 182 ? -27.273 13.292 -6.826 1.00 42.28 182 ARG A CA 1
ATOM 1479 C C . ARG A 1 182 ? -27.428 13.492 -5.330 1.00 42.28 182 ARG A C 1
ATOM 1481 O O . ARG A 1 182 ? -26.661 12.928 -4.553 1.00 42.28 182 ARG A O 1
ATOM 1488 N N . GLU A 1 183 ? -28.372 14.347 -4.940 1.00 41.41 183 GLU A N 1
ATOM 1489 C CA . GLU A 1 183 ? -28.920 14.289 -3.590 1.00 41.41 183 GLU A CA 1
ATOM 1490 C C . GLU A 1 183 ? -29.235 12.825 -3.312 1.00 41.41 183 GLU A C 1
ATOM 1492 O O . GLU A 1 183 ? -29.796 12.131 -4.168 1.00 41.41 183 GLU A O 1
ATOM 1497 N N . ALA A 1 184 ? -28.772 12.336 -2.162 1.00 43.50 184 ALA A N 1
ATOM 1498 C CA . ALA A 1 184 ? -29.010 10.970 -1.749 1.00 43.50 184 ALA A CA 1
ATOM 1499 C C . ALA A 1 184 ? -30.521 10.755 -1.783 1.00 43.50 184 ALA A C 1
ATOM 1501 O O . ALA A 1 184 ? -31.252 11.300 -0.954 1.00 43.50 184 ALA A O 1
ATOM 1502 N N . ALA A 1 185 ? -30.985 10.034 -2.805 1.00 36.91 185 ALA A N 1
ATOM 1503 C CA . ALA A 1 185 ? -32.388 9.736 -2.966 1.00 36.91 185 ALA A CA 1
ATOM 1504 C C . ALA A 1 185 ? -32.839 9.095 -1.659 1.00 36.91 185 ALA A C 1
ATOM 1506 O O . ALA A 1 185 ? -32.284 8.082 -1.226 1.00 36.91 185 ALA A O 1
ATOM 1507 N N . THR A 1 186 ? -33.821 9.725 -1.025 1.00 43.78 186 THR A N 1
ATOM 1508 C CA . THR A 1 186 ? -34.574 9.180 0.096 1.00 43.78 186 THR A CA 1
ATOM 1509 C C . THR A 1 186 ? -35.369 7.993 -0.454 1.00 43.78 186 THR A C 1
ATOM 1511 O O . THR A 1 186 ? -36.565 8.071 -0.714 1.00 43.78 186 THR A O 1
ATOM 1514 N N . LEU A 1 187 ? -34.673 6.891 -0.738 1.00 37.47 187 LEU A N 1
ATOM 1515 C CA . LEU A 1 187 ? -35.293 5.605 -0.991 1.00 37.47 187 LEU A CA 1
ATOM 1516 C C . LEU A 1 187 ? -35.883 5.157 0.338 1.00 37.47 187 LEU A C 1
ATOM 1518 O O . LEU A 1 187 ? -35.219 5.179 1.374 1.00 37.47 187 LEU A O 1
ATOM 1522 N N . GLY A 1 188 ? -37.185 4.900 0.281 1.00 35.47 188 GLY A N 1
ATOM 1523 C CA . GLY A 1 188 ? -38.074 4.896 1.423 1.00 35.47 188 GLY A CA 1
ATOM 1524 C C . GLY A 1 188 ? -37.623 3.993 2.559 1.00 35.47 188 GLY A C 1
ATOM 1525 O O . GLY A 1 188 ? -36.932 2.994 2.376 1.00 35.47 188 GLY A O 1
ATOM 1526 N N . ALA A 1 189 ? -38.088 4.368 3.745 1.00 40.59 189 ALA A N 1
ATOM 1527 C CA . ALA A 1 189 ? -38.034 3.569 4.949 1.00 40.59 189 ALA A CA 1
ATOM 1528 C C . ALA A 1 189 ? -38.581 2.153 4.693 1.00 40.59 189 ALA A C 1
ATOM 1530 O O . ALA A 1 189 ? -39.775 1.892 4.804 1.00 40.59 189 ALA A O 1
ATOM 1531 N N . SER A 1 190 ? -37.692 1.221 4.372 1.00 41.16 190 SER A N 1
ATOM 1532 C CA . SER A 1 190 ? -37.913 -0.204 4.559 1.00 41.16 190 SER A CA 1
ATOM 1533 C C . SER A 1 190 ? -36.885 -0.672 5.576 1.00 41.16 190 SER A C 1
ATOM 1535 O O . SER A 1 190 ? -35.733 -0.866 5.208 1.00 41.16 190 SER A O 1
ATOM 1537 N N . ASN A 1 191 ? -37.311 -0.758 6.843 1.00 44.75 191 ASN A N 1
ATOM 1538 C CA . ASN A 1 191 ? -36.667 -1.349 8.029 1.00 44.75 191 ASN A CA 1
ATOM 1539 C C . ASN A 1 191 ? -35.296 -2.031 7.824 1.00 44.75 191 ASN A C 1
ATOM 1541 O O . ASN A 1 191 ? -35.139 -3.223 8.089 1.00 44.75 191 ASN A O 1
ATOM 1545 N N . MET A 1 192 ? -34.283 -1.270 7.419 1.00 42.91 192 MET A N 1
ATOM 1546 C CA . MET A 1 192 ? -32.885 -1.656 7.514 1.00 42.91 192 MET A CA 1
ATOM 1547 C C . MET A 1 192 ? -32.232 -0.711 8.520 1.00 42.91 192 MET A C 1
ATOM 1549 O O . MET A 1 192 ? -32.451 0.500 8.431 1.00 42.91 192 MET A O 1
ATOM 1553 N N . PRO A 1 193 ? -31.500 -1.244 9.515 1.00 38.56 193 PRO A N 1
ATOM 1554 C CA . PRO A 1 193 ? -30.815 -0.420 10.502 1.00 38.56 193 PRO A CA 1
ATOM 1555 C C . PRO A 1 193 ? -29.897 0.571 9.783 1.00 38.56 193 PRO A C 1
ATOM 1557 O O . PRO A 1 193 ? -29.283 0.235 8.768 1.00 38.56 193 PRO A O 1
ATOM 1560 N N . THR A 1 194 ? -29.842 1.804 10.279 1.00 46.28 194 THR A N 1
ATOM 1561 C CA . THR A 1 194 ? -29.071 2.868 9.633 1.00 46.28 194 THR A CA 1
ATOM 1562 C C . THR A 1 194 ? -27.576 2.515 9.613 1.00 46.28 194 THR A C 1
ATOM 1564 O O . THR A 1 194 ? -27.105 1.730 10.437 1.00 46.28 194 THR A O 1
ATOM 1567 N N . SER A 1 195 ? -26.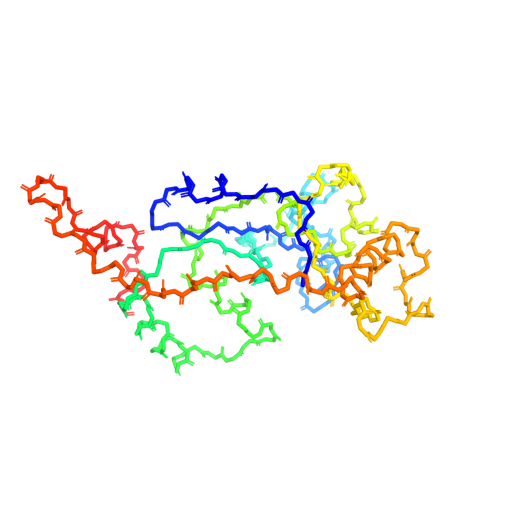797 3.094 8.688 1.00 47.41 195 SER A N 1
ATOM 1568 C CA . SER A 1 195 ? -25.328 2.912 8.630 1.00 47.41 195 SER A CA 1
ATOM 1569 C C . SER A 1 195 ? -24.661 3.210 9.991 1.00 47.41 195 SER A C 1
ATOM 1571 O O . SER A 1 195 ? -23.756 2.490 10.415 1.00 47.41 195 SER A O 1
ATOM 1573 N N . ALA A 1 196 ? -25.212 4.159 10.760 1.00 43.34 196 ALA A N 1
ATOM 1574 C CA . ALA A 1 196 ? -24.806 4.428 12.140 1.00 43.34 196 ALA A CA 1
ATOM 1575 C C . ALA A 1 196 ? -25.086 3.250 13.099 1.00 43.34 196 ALA A C 1
ATOM 1577 O O . ALA A 1 196 ? -24.220 2.901 13.898 1.00 43.34 196 ALA A O 1
ATOM 1578 N N . ASP A 1 197 ? -26.242 2.587 12.990 1.00 39.59 197 ASP A N 1
ATOM 1579 C CA . ASP A 1 197 ? -26.632 1.451 13.842 1.00 39.59 197 ASP A CA 1
ATOM 1580 C C . ASP A 1 197 ? -25.815 0.179 13.558 1.00 39.59 197 ASP A C 1
ATOM 1582 O O . ASP A 1 197 ? -25.573 -0.632 14.457 1.00 39.59 197 ASP A O 1
ATOM 1586 N N . VAL A 1 198 ? -25.393 -0.019 12.305 1.00 46.75 198 VAL A N 1
ATOM 1587 C CA . VAL A 1 198 ? -24.547 -1.152 11.900 1.00 46.75 198 VAL A CA 1
ATOM 1588 C C . VAL A 1 198 ? -23.096 -0.911 12.319 1.00 46.75 198 VAL A C 1
ATOM 1590 O O . VAL A 1 198 ? -22.475 -1.801 12.904 1.00 46.75 198 VAL A O 1
ATOM 1593 N N . GLN A 1 199 ? -22.573 0.304 12.124 1.00 43.56 199 GLN A N 1
ATOM 1594 C CA . GLN A 1 199 ? -21.217 0.665 12.549 1.00 43.56 199 GLN A CA 1
ATOM 1595 C C . GLN A 1 199 ? -21.086 0.698 14.080 1.00 43.56 199 GLN A C 1
ATOM 1597 O O . GLN A 1 199 ? -20.114 0.172 14.612 1.00 43.56 199 GLN A O 1
ATOM 1602 N N . GLN A 1 200 ? -22.087 1.185 14.819 1.00 47.00 200 GLN A N 1
ATOM 1603 C CA . GLN A 1 200 ? -22.075 1.197 16.290 1.00 47.00 200 GLN A CA 1
ATOM 1604 C C . GLN A 1 200 ? -22.154 -0.211 16.913 1.00 47.00 200 GLN A C 1
ATOM 1606 O O . GLN A 1 200 ? -21.706 -0.410 18.042 1.00 47.00 200 GLN A O 1
ATOM 1611 N N . LYS A 1 201 ? -22.671 -1.207 16.177 1.00 47.91 201 LYS A N 1
ATOM 1612 C CA . LYS A 1 201 ? -22.658 -2.627 16.577 1.00 47.91 201 LYS A CA 1
ATOM 1613 C C . LYS A 1 201 ? -21.375 -3.371 16.190 1.00 47.91 201 LYS A C 1
ATOM 1615 O O . LYS A 1 201 ? -21.061 -4.371 16.833 1.00 47.91 201 LYS A O 1
ATOM 1620 N N . LEU A 1 202 ? -20.663 -2.920 15.154 1.00 43.56 202 LEU A N 1
ATOM 1621 C CA . LEU A 1 202 ? -19.436 -3.552 14.642 1.00 43.56 202 LEU A CA 1
ATOM 1622 C C . LEU A 1 202 ? -18.148 -2.917 15.179 1.00 43.56 202 LEU A C 1
ATOM 1624 O O . LEU A 1 202 ? -17.113 -3.582 15.217 1.00 43.56 202 LEU A O 1
ATOM 1628 N N . LEU A 1 203 ? -18.202 -1.662 15.627 1.00 42.97 203 LEU A N 1
ATOM 1629 C CA . LEU A 1 203 ? -17.107 -1.026 16.347 1.00 42.97 203 LEU A CA 1
ATOM 1630 C C . LEU A 1 203 ? -16.975 -1.701 17.723 1.00 42.97 203 LEU A C 1
ATOM 1632 O O . LEU A 1 203 ? -17.928 -1.685 18.510 1.00 42.97 203 LEU A O 1
ATOM 1636 N N . PRO A 1 204 ? -15.825 -2.313 18.060 1.00 41.31 204 PRO A N 1
ATOM 1637 C CA . PRO A 1 204 ? -15.615 -2.821 19.405 1.00 41.31 204 PRO A CA 1
ATOM 1638 C C . PRO A 1 204 ? -15.790 -1.674 20.405 1.00 41.31 204 PRO A C 1
ATOM 1640 O O . PRO A 1 204 ? -15.283 -0.573 20.193 1.00 41.31 204 PRO A O 1
ATOM 1643 N N . LYS A 1 205 ? -16.447 -1.954 21.540 1.00 44.56 205 LYS A N 1
ATOM 1644 C CA . LYS A 1 205 ? -16.697 -1.020 22.663 1.00 44.56 205 LYS A CA 1
ATOM 1645 C C . LYS A 1 205 ? -15.449 -0.287 23.204 1.00 44.56 205 LYS A C 1
ATOM 1647 O O . LYS A 1 205 ? -15.576 0.533 24.098 1.00 44.56 205 LYS A O 1
ATOM 1652 N N . ARG A 1 206 ? -14.254 -0.587 22.685 1.00 39.47 206 ARG A N 1
ATOM 1653 C CA . ARG A 1 206 ? -12.981 0.086 22.968 1.00 39.47 206 ARG A CA 1
ATOM 1654 C C . ARG A 1 206 ? -12.719 1.348 22.143 1.00 39.47 206 ARG A C 1
ATOM 1656 O O . ARG A 1 206 ? -11.786 2.059 22.483 1.00 39.47 206 ARG A O 1
ATOM 1663 N N . ILE A 1 207 ? -13.481 1.605 21.078 1.00 40.62 207 ILE A N 1
ATOM 1664 C CA . ILE A 1 207 ? -13.313 2.819 20.257 1.00 40.62 207 ILE A CA 1
ATOM 1665 C C . ILE A 1 207 ? -14.222 3.956 20.760 1.00 40.62 207 ILE A C 1
ATOM 1667 O O . ILE A 1 207 ? -13.870 5.118 20.623 1.00 40.62 207 ILE A O 1
ATOM 1671 N N . MET A 1 208 ? -15.335 3.630 21.432 1.00 34.91 208 MET A N 1
ATOM 1672 C CA . MET A 1 208 ? -16.296 4.607 21.978 1.00 34.91 208 MET A CA 1
ATOM 1673 C C . MET A 1 208 ? -16.133 4.904 23.483 1.00 34.91 208 MET A C 1
ATOM 1675 O O . MET A 1 208 ? -17.108 5.276 24.136 1.00 34.91 208 MET A O 1
ATOM 1679 N N . ALA A 1 209 ? -14.941 4.700 24.046 1.00 33.16 209 ALA A N 1
ATOM 1680 C CA . ALA A 1 209 ? -14.620 5.059 25.429 1.00 33.16 209 ALA A CA 1
ATOM 1681 C C . ALA A 1 209 ? -13.422 6.009 25.475 1.00 33.16 209 ALA A C 1
ATOM 1683 O O . ALA A 1 209 ? -12.504 5.830 24.637 1.00 33.16 209 ALA A O 1
#

Radius of gyration: 20.22 Å; chains: 1; bounding box: 59×38×51 Å

pLDDT: mean 85.96, std 20.93, range [33.16, 98.62]

InterPro domains:
  IPR002495 Glycosyl transferase, family 8 [PF01501] (4-142)
  IPR029044 Nucleotide-diphospho-sugar transferases [G3DSA:3.90.550.10] (1-175)
  IPR029044 Nucleotide-diphospho-sugar transferases [SSF53448] (1-168)
  IPR050587 GNT1/Glycosyltransferase 8 [PTHR11183] (1-183)

Secondary structure (DSSP, 8-state):
-EE-S--GGGGGSPTT-EEEEE---TT-TTSHHHHTT--TTSTTTS---SSSPPPPP-EEEEEEE----HHHHHHHHHHHHHSPP-TTHHHHHHHHHHGGGEEEE-GGGSEETTHHHH-GGG--GGG--EEE--STT--GGG--TTSTTTT-HHHHHHHHHHHHHHTS----------------------S---HHHHHHHHS-TTS--

Sequence (209 aa):
MLLFQNIDELFDRPPGTLSAVMDCFCTWSYTVQYQLGYCQQAPHKVPWTADAPKPAPYFNAGMFVFEPSSTIFKDMLQKMEEWPATPFAEQDFLNRYFEAVYRPIPSCYNLVLAMLWQHPENVDVKKVKNVHYCAKGSKPWNFDPAAPYMDHPTVQDFVAQWKKVYNSESRAGQADVSLQVREAATLGASNMPTSADVQQKLLPKRIMA